Protein AF-A0A538U3N3-F1 (afdb_monomer)

Solvent-accessible surface area (backbone atoms only — not comparable to full-atom values): 13056 Å² total; per-residue (Å²): 139,85,83,84,82,81,87,80,83,80,86,77,68,94,87,69,91,66,86,78,74,80,86,79,84,87,70,88,83,63,54,73,68,54,49,47,52,46,44,73,75,70,46,58,68,71,59,54,71,69,48,88,58,65,90,72,67,84,73,83,78,84,78,87,49,57,59,74,42,70,32,9,39,39,31,40,30,43,65,60,43,62,35,86,56,62,54,98,94,40,54,53,62,39,80,41,47,42,51,58,55,50,43,68,72,66,35,90,90,50,91,73,63,55,69,56,47,52,52,52,53,48,44,75,69,46,52,38,47,95,71,30,8,20,43,68,75,45,78,45,79,71,42,84,48,76,42,80,42,78,48,68,51,90,67,99,78,62,49,74,44,82,41,79,42,55,40,32,32,35,36,28,28,34,32,29,63,31,33,66,40,32,52,55,37,57,76,70,37,49,88,48,62,52,93,77,71,21,10,54,67,45,80,45,64,56,84,63,77,82,88,125

Sequence (212 aa):
MISMTGTSATASCVNCGRNMRPLHLFSEEAGERGLVEHARAFGDPSLLAAITDLDSVASKGMPRFEAGRRLGFLLRACPVVRLAQATNGHVAGAEIDAFLARCFAVGKDVAVAREKVYRDWIAAKVNQPDATGVTLDRVRVAAILRERLVRRTQGRGRKASRLERPDVRFEGDLVVVDGERLHEWLAHGVGRHRAFGFGALILVPPGTTHAV

InterPro domains:
  IPR010179 CRISPR-associated protein Cse3 [PF08798] (57-205)
  IPR010179 CRISPR-associated protein Cse3 [SM01101] (4-205)

Foldseek 3Di:
DDDDDDDDDDDDPPPDPDPDDFDDDDDPDDDLVRVLVCCVVPNDPVVVVVPPCSSPPPDDDDDFDDFQDKWKKKFWAFQWDAACQDFPNRHHRDIDHQQVVVCRVVDDVDDDDSFVSVVVSVQVFQCDCVQQQKHFDDKGWQDKDKDWDWDWDDDPDTDTDTDITITIMMIGMMGGRDRVSNVVQQRVFTDDPVVVVGRHMDIDHHPDDDND

Secondary structure (DSSP, 8-state):
-------------TTT-------PPP-----HHHHHHHHHHHS-HHHHHH-S-GGG----PPPP--TT-EEEEEEEE--EEE-SS-BTTBPTT-EEEHHHHHHHHH-TTS---HHHHHHHHHHHHH--HHHHSEEEEEEEEEEEEEEEEEEEPSSSS-PEEEEEEEEEEEEEEEEES-HHHHHHHHHH-SSS-GGGT-SPEEEE-TT-----

pLDDT: mean 78.55, std 20.78, range [23.75, 97.12]

Organism: Eiseniibacteriota bacterium (NCBI:txid2212470)

Radius of gyration: 21.11 Å; Cα contacts (8 Å, |Δi|>4): 317; chains: 1; bounding box: 50×45×51 Å

Mean predicted aligned error: 12.01 Å

Structure (mmCIF, N/CA/C/O backbone):
data_AF-A0A538U3N3-F1
#
_entry.id   AF-A0A538U3N3-F1
#
loop_
_atom_site.group_PDB
_atom_site.id
_atom_site.type_symbol
_atom_site.label_atom_id
_atom_site.label_alt_id
_atom_site.label_comp_id
_atom_site.label_asym_id
_atom_site.label_entity_id
_atom_site.label_seq_id
_atom_site.pdbx_PDB_ins_code
_atom_site.Cartn_x
_atom_site.Cartn_y
_atom_site.Cartn_z
_atom_site.occupancy
_atom_site.B_iso_or_equiv
_atom_site.auth_seq_id
_atom_site.auth_comp_id
_atom_site.auth_asym_id
_atom_site.auth_atom_id
_atom_site.pdbx_PDB_model_num
ATOM 1 N N . MET A 1 1 ? 32.800 30.156 -5.050 1.00 31.02 1 MET A N 1
ATOM 2 C CA . MET A 1 1 ? 31.587 30.678 -5.714 1.00 31.02 1 MET A CA 1
ATOM 3 C C . MET A 1 1 ? 30.970 29.535 -6.499 1.00 31.02 1 MET A C 1
ATOM 5 O O . MET A 1 1 ? 31.462 29.222 -7.571 1.00 31.02 1 MET A O 1
ATOM 9 N N . ILE A 1 2 ? 29.992 28.838 -5.920 1.00 27.30 2 ILE A N 1
ATOM 10 C CA . ILE A 1 2 ? 29.295 27.731 -6.586 1.00 27.30 2 ILE A CA 1
ATOM 11 C C . ILE A 1 2 ? 27.980 28.309 -7.097 1.00 27.30 2 ILE A C 1
ATOM 13 O O . ILE A 1 2 ? 27.131 28.709 -6.303 1.00 27.30 2 ILE A O 1
ATOM 17 N N . SER A 1 3 ? 27.868 28.428 -8.418 1.00 23.75 3 SER A N 1
ATOM 18 C CA . SER A 1 3 ? 26.648 28.868 -9.084 1.00 23.75 3 SER A CA 1
ATOM 19 C C . SER A 1 3 ? 25.713 27.669 -9.219 1.00 23.75 3 SER A C 1
ATOM 21 O O . SER A 1 3 ? 26.046 26.688 -9.881 1.00 23.75 3 SER A O 1
ATOM 23 N N . MET A 1 4 ? 24.567 27.731 -8.543 1.00 35.22 4 MET A N 1
ATOM 24 C CA . MET A 1 4 ? 23.468 26.786 -8.710 1.00 35.22 4 MET A CA 1
ATOM 25 C C . MET A 1 4 ? 22.687 27.156 -9.971 1.00 35.22 4 MET A C 1
ATOM 27 O O . MET A 1 4 ? 22.157 28.260 -10.060 1.00 35.22 4 MET A O 1
ATOM 31 N N . THR A 1 5 ? 22.544 26.224 -10.909 1.00 27.95 5 THR A N 1
ATOM 32 C CA . THR A 1 5 ? 21.503 26.304 -11.944 1.00 27.95 5 THR A CA 1
ATOM 33 C C . THR A 1 5 ? 20.750 24.978 -11.979 1.00 27.95 5 THR A C 1
ATOM 35 O O . THR A 1 5 ? 21.079 24.052 -12.707 1.00 27.95 5 THR A O 1
ATOM 38 N N . GLY A 1 6 ? 19.755 24.864 -11.096 1.00 29.92 6 GLY A N 1
ATOM 39 C CA . GLY A 1 6 ? 18.758 23.801 -11.138 1.00 29.92 6 GLY A CA 1
ATOM 40 C C . GLY A 1 6 ? 17.576 24.263 -11.981 1.00 29.92 6 GLY A C 1
ATOM 41 O O . GLY A 1 6 ? 16.829 25.148 -11.562 1.00 29.92 6 GLY A O 1
ATOM 42 N N . THR A 1 7 ? 17.395 23.676 -13.160 1.00 28.39 7 THR A N 1
ATOM 43 C CA . THR A 1 7 ? 16.213 23.929 -13.989 1.00 28.39 7 THR A CA 1
ATOM 44 C C . THR A 1 7 ? 15.069 23.055 -13.481 1.00 28.39 7 THR A C 1
ATOM 46 O O . THR A 1 7 ? 14.954 21.878 -13.807 1.00 28.39 7 THR A O 1
ATOM 49 N N . SER A 1 8 ? 14.238 23.636 -12.615 1.00 30.08 8 SER A N 1
ATOM 50 C CA . SER A 1 8 ? 12.997 23.045 -12.109 1.00 30.08 8 SER A CA 1
ATOM 51 C C . SER A 1 8 ? 11.912 23.095 -13.189 1.00 30.08 8 SER A C 1
ATOM 53 O O . SER A 1 8 ? 11.337 24.155 -13.431 1.00 30.08 8 SER A O 1
ATOM 55 N N . ALA A 1 9 ? 11.574 21.956 -13.796 1.00 28.73 9 ALA A N 1
ATOM 56 C CA . ALA A 1 9 ? 10.355 21.829 -14.591 1.00 28.73 9 ALA A CA 1
ATOM 57 C C . ALA A 1 9 ? 9.162 21.548 -13.661 1.00 28.73 9 ALA A C 1
ATOM 59 O O . ALA A 1 9 ? 8.958 20.432 -13.185 1.00 28.73 9 ALA A O 1
ATOM 60 N N . THR A 1 10 ? 8.371 22.581 -13.371 1.00 29.88 10 THR A N 1
ATOM 61 C CA . THR A 1 10 ? 7.095 22.466 -12.655 1.00 29.88 10 THR A CA 1
ATOM 62 C C . THR A 1 10 ? 6.000 21.984 -13.602 1.00 29.88 10 THR A C 1
ATOM 64 O O . THR A 1 10 ? 5.503 22.759 -14.416 1.00 29.88 10 THR A O 1
ATOM 67 N N . ALA A 1 11 ? 5.576 20.727 -13.465 1.00 30.17 11 ALA A N 1
ATOM 68 C CA . ALA A 1 11 ? 4.317 20.260 -14.038 1.00 30.17 11 ALA A CA 1
ATOM 69 C C . ALA A 1 11 ? 3.151 20.713 -13.138 1.00 30.17 11 ALA A C 1
ATOM 71 O O . ALA A 1 11 ? 2.946 20.196 -12.039 1.00 30.17 11 ALA A O 1
ATOM 72 N N . SER A 1 12 ? 2.413 21.726 -13.595 1.00 30.38 12 SER A N 1
ATOM 73 C CA . SER A 1 12 ? 1.186 22.219 -12.963 1.00 30.38 12 SER A CA 1
ATOM 74 C C . SER A 1 12 ? -0.014 21.436 -13.499 1.00 30.38 12 SER A C 1
ATOM 76 O O . SER A 1 12 ? -0.347 21.539 -14.677 1.00 30.38 12 SER A O 1
ATOM 78 N N . CYS A 1 13 ? -0.681 20.653 -12.647 1.00 30.03 13 CYS A N 1
ATOM 79 C CA . CYS A 1 13 ? -2.008 20.127 -12.961 1.00 30.03 13 CYS A CA 1
ATOM 80 C C . CYS A 1 13 ? -3.034 21.249 -12.742 1.00 30.03 13 CYS A C 1
ATOM 82 O O . CYS A 1 13 ? -3.284 21.665 -11.607 1.00 30.03 13 CYS A O 1
ATOM 84 N N . VAL A 1 14 ? -3.613 21.733 -13.844 1.00 39.06 14 VAL A N 1
ATOM 85 C CA . VAL A 1 14 ? -4.463 22.936 -13.941 1.00 39.06 14 VAL A CA 1
ATOM 86 C C . VAL A 1 14 ? -5.738 22.867 -13.080 1.00 39.06 14 VAL A C 1
ATOM 88 O O . VAL A 1 14 ? -6.374 23.891 -12.861 1.00 39.06 14 VAL A O 1
ATOM 91 N N . ASN A 1 15 ? -6.093 21.709 -12.505 1.00 39.75 15 ASN A N 1
ATOM 92 C CA . ASN A 1 15 ? -7.413 21.514 -11.897 1.00 39.75 15 ASN A CA 1
ATOM 93 C C . ASN A 1 15 ? -7.464 21.319 -10.365 1.00 39.75 15 ASN A C 1
ATOM 95 O O . ASN A 1 15 ? -8.550 21.103 -9.834 1.00 39.75 15 ASN A O 1
ATOM 99 N N . CYS A 1 16 ? -6.347 21.358 -9.617 1.00 34.66 16 CYS A N 1
ATOM 100 C CA . CYS A 1 16 ? -6.398 21.004 -8.178 1.00 34.66 16 CYS A CA 1
ATOM 101 C C . CYS A 1 16 ? -5.679 21.945 -7.193 1.00 34.66 16 CYS A C 1
ATOM 103 O O . CYS A 1 16 ? -5.859 21.791 -5.985 1.00 34.66 16 CYS A O 1
ATOM 105 N N . GLY A 1 17 ? -4.878 22.921 -7.636 1.00 30.70 17 GLY A N 1
ATOM 106 C CA . GLY A 1 17 ? -4.266 23.919 -6.735 1.00 30.70 17 GLY A CA 1
ATOM 107 C C . GLY A 1 17 ? -3.413 23.355 -5.579 1.00 30.70 17 GLY A C 1
ATOM 108 O O . GLY A 1 17 ? -3.073 24.082 -4.646 1.00 30.70 17 GLY A O 1
ATOM 109 N N . ARG A 1 18 ? -3.062 22.062 -5.599 1.00 34.47 18 ARG A N 1
ATOM 110 C CA . ARG A 1 18 ? -2.185 21.419 -4.615 1.00 34.47 18 ARG A CA 1
ATOM 111 C C . ARG A 1 18 ? -0.827 21.179 -5.255 1.00 34.47 18 ARG A C 1
ATOM 113 O O . ARG A 1 18 ? -0.717 20.378 -6.175 1.00 34.47 18 ARG A O 1
ATOM 120 N N . ASN A 1 19 ? 0.204 21.825 -4.714 1.00 32.66 19 ASN A N 1
ATOM 121 C CA . ASN A 1 19 ? 1.596 21.510 -5.024 1.00 32.66 19 ASN A CA 1
ATOM 122 C C . ASN A 1 19 ? 1.883 20.049 -4.647 1.00 32.66 19 ASN A C 1
ATOM 124 O O . ASN A 1 19 ? 2.070 19.732 -3.468 1.00 32.66 19 ASN A O 1
ATOM 128 N N . MET A 1 20 ? 1.918 19.161 -5.641 1.00 33.91 20 MET A N 1
ATOM 129 C CA . MET A 1 20 ? 2.504 17.835 -5.486 1.00 33.91 20 MET A CA 1
ATOM 130 C C . MET A 1 20 ? 4.012 18.024 -5.363 1.00 33.91 20 MET A C 1
ATOM 132 O O . MET A 1 20 ? 4.678 18.412 -6.317 1.00 33.91 20 MET A O 1
ATOM 136 N N . ARG A 1 21 ? 4.553 17.815 -4.160 1.00 34.47 21 ARG A N 1
ATOM 137 C CA . ARG A 1 21 ? 6.003 17.709 -4.001 1.00 34.47 21 ARG A CA 1
ATOM 138 C C . ARG A 1 21 ? 6.424 16.368 -4.605 1.00 34.47 21 ARG A C 1
ATOM 140 O O . ARG A 1 21 ? 5.884 15.358 -4.146 1.00 34.47 21 ARG A O 1
ATOM 147 N N . PRO A 1 22 ? 7.326 16.341 -5.600 1.00 36.91 22 PRO A N 1
ATOM 148 C CA . PRO A 1 22 ? 7.851 15.089 -6.117 1.00 36.91 22 PRO A CA 1
ATOM 149 C C . PRO A 1 22 ? 8.476 14.282 -4.975 1.00 36.91 22 PRO A C 1
ATOM 151 O O . PRO A 1 22 ? 9.143 14.821 -4.088 1.00 36.91 22 PRO A O 1
ATOM 154 N N . LEU A 1 23 ? 8.179 12.986 -4.961 1.00 38.50 23 LEU A N 1
ATOM 155 C CA . LEU A 1 23 ? 8.766 12.040 -4.028 1.00 38.50 23 LEU A CA 1
ATOM 156 C C . LEU A 1 23 ? 10.190 11.742 -4.512 1.00 38.50 23 LEU A C 1
ATOM 158 O O . LEU A 1 23 ? 10.367 11.122 -5.555 1.00 38.50 23 LEU A O 1
ATOM 162 N N . HIS A 1 24 ? 11.197 12.199 -3.771 1.00 35.38 24 HIS A N 1
ATOM 163 C CA . HIS A 1 24 ? 12.597 11.905 -4.069 1.00 35.38 24 HIS A CA 1
ATOM 164 C C . HIS A 1 24 ? 13.041 10.678 -3.268 1.00 35.38 24 HIS A C 1
ATOM 166 O O . HIS A 1 24 ? 13.001 10.691 -2.037 1.00 35.38 24 HIS A O 1
ATOM 172 N N . LEU A 1 25 ? 13.450 9.619 -3.967 1.00 38.31 25 LEU A N 1
ATOM 173 C CA . LEU A 1 25 ? 14.212 8.519 -3.384 1.00 38.31 25 LEU A CA 1
ATOM 174 C C . LEU A 1 25 ? 15.695 8.883 -3.520 1.00 38.31 25 LEU A C 1
ATOM 176 O O . LEU A 1 25 ? 16.170 9.076 -4.636 1.00 38.31 25 LEU A O 1
ATOM 180 N N . PHE A 1 26 ? 16.408 9.016 -2.404 1.00 30.67 26 PHE A N 1
ATOM 181 C CA . PHE A 1 26 ? 17.851 9.253 -2.417 1.00 30.67 26 PHE A CA 1
ATOM 182 C C . PHE A 1 26 ? 18.578 7.903 -2.432 1.00 30.67 26 PHE A C 1
ATOM 184 O O . PHE A 1 26 ? 18.407 7.105 -1.512 1.00 30.67 26 PHE A O 1
ATOM 191 N N . SER A 1 27 ? 19.369 7.656 -3.475 1.00 38.78 27 SER A N 1
ATOM 192 C CA . SER A 1 27 ? 20.459 6.672 -3.483 1.00 38.78 27 SER A CA 1
ATOM 193 C C . SER A 1 27 ? 21.773 7.451 -3.414 1.00 38.78 27 SER A C 1
ATOM 195 O O . SER A 1 27 ? 21.821 8.568 -3.925 1.00 38.78 27 SER A O 1
ATOM 197 N N . GLU A 1 28 ? 22.819 6.900 -2.792 1.00 44.00 28 GLU A N 1
ATOM 198 C CA . GLU A 1 28 ? 24.160 7.501 -2.850 1.00 44.00 28 GLU A CA 1
ATOM 199 C C . GLU A 1 28 ? 24.572 7.698 -4.317 1.00 44.00 28 GLU A C 1
ATOM 201 O O . GLU A 1 28 ? 24.525 6.764 -5.121 1.00 44.00 28 GLU A O 1
ATOM 206 N N . GLU A 1 29 ? 24.906 8.940 -4.672 1.00 49.97 29 GLU A N 1
ATOM 207 C CA . GLU A 1 29 ? 25.241 9.345 -6.035 1.00 49.97 29 GLU A CA 1
ATOM 208 C C . GLU A 1 29 ? 26.676 8.914 -6.362 1.00 49.97 29 GLU A C 1
ATOM 210 O O . GLU A 1 29 ? 27.633 9.670 -6.195 1.00 49.97 29 GLU A O 1
ATOM 215 N N . ALA A 1 30 ? 26.847 7.687 -6.855 1.00 58.47 30 ALA A N 1
ATOM 216 C CA . ALA A 1 30 ? 27.983 7.413 -7.723 1.00 58.47 30 ALA A CA 1
ATOM 217 C C . ALA A 1 30 ? 27.770 8.211 -9.020 1.00 58.47 30 ALA A C 1
ATOM 219 O O . ALA A 1 30 ? 26.718 8.109 -9.652 1.00 58.47 30 ALA A O 1
ATOM 220 N N . GLY A 1 31 ? 28.746 9.040 -9.402 1.00 63.94 31 GLY A N 1
ATOM 221 C CA . GLY A 1 31 ? 28.6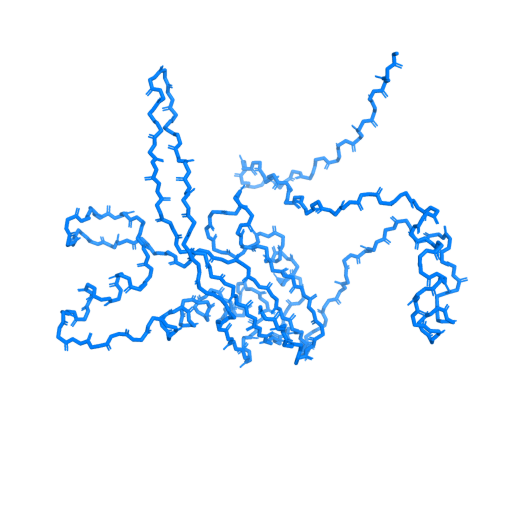98 9.746 -10.683 1.00 63.94 31 GLY A CA 1
ATOM 222 C C . GLY A 1 31 ? 28.609 8.761 -11.855 1.00 63.94 31 GLY A C 1
ATOM 223 O O . GLY A 1 31 ? 29.005 7.605 -11.723 1.00 63.94 31 GLY A O 1
ATOM 224 N N . GLU A 1 32 ? 28.133 9.227 -13.008 1.00 67.81 32 GLU A N 1
ATOM 225 C CA . GLU A 1 32 ? 27.901 8.429 -14.228 1.00 67.81 32 GLU A CA 1
ATOM 226 C C . GLU A 1 32 ? 29.030 7.428 -14.538 1.00 67.81 32 GLU A C 1
ATOM 228 O O . GLU A 1 32 ? 28.782 6.235 -14.694 1.00 67.81 32 GLU A O 1
ATOM 233 N N . ARG A 1 33 ? 30.292 7.879 -14.494 1.00 70.88 33 ARG A N 1
ATOM 234 C CA . ARG A 1 33 ? 31.470 7.015 -14.697 1.00 70.88 33 ARG A CA 1
ATOM 235 C C . ARG A 1 33 ? 31.577 5.874 -13.683 1.00 70.88 33 ARG A C 1
ATOM 237 O O . ARG A 1 33 ? 31.869 4.751 -14.071 1.00 70.88 33 ARG A O 1
ATOM 244 N N . GLY A 1 34 ? 31.314 6.146 -12.406 1.00 73.75 34 GLY A N 1
ATOM 245 C CA . GLY A 1 34 ? 31.371 5.132 -11.351 1.00 73.75 34 GLY A CA 1
ATOM 246 C C . GLY A 1 34 ? 30.261 4.087 -11.483 1.0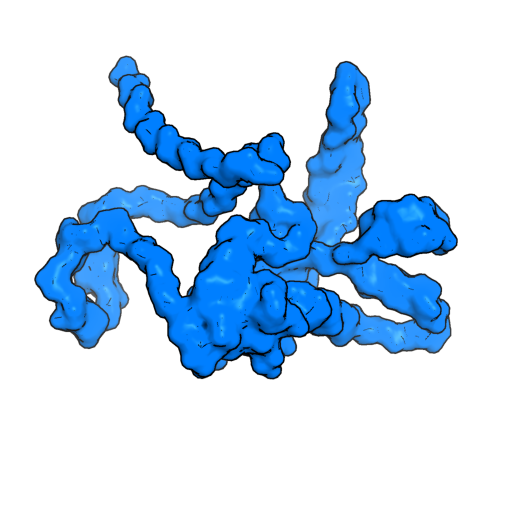0 73.75 34 GLY A C 1
ATOM 247 O O . GLY A 1 34 ? 30.489 2.912 -11.205 1.00 73.75 34 GLY A O 1
ATOM 248 N N . LEU A 1 35 ? 29.078 4.483 -11.962 1.00 72.75 35 LEU A N 1
ATOM 249 C CA . LEU A 1 35 ? 27.980 3.553 -12.246 1.00 72.75 35 LEU A CA 1
ATOM 250 C C . LEU A 1 35 ? 28.277 2.667 -13.462 1.00 72.75 35 LEU A C 1
ATOM 252 O O . LEU A 1 35 ? 28.014 1.467 -13.411 1.00 72.75 35 LEU A O 1
ATOM 256 N N . VAL A 1 36 ? 28.867 3.227 -14.523 1.00 77.56 36 VAL A N 1
ATOM 257 C CA . VAL A 1 36 ? 29.306 2.468 -15.706 1.00 77.56 36 VAL A CA 1
ATOM 258 C C . VAL A 1 36 ? 30.406 1.470 -15.342 1.00 77.56 36 VAL A C 1
ATOM 260 O O . VAL A 1 36 ? 30.323 0.302 -15.719 1.00 77.56 36 VAL A O 1
ATOM 263 N N . GLU A 1 37 ? 31.419 1.894 -14.582 1.00 81.06 37 GLU A N 1
ATOM 264 C CA . GLU A 1 37 ? 32.478 1.000 -14.099 1.00 81.06 37 GLU A CA 1
ATOM 265 C C . GLU A 1 37 ? 31.906 -0.131 -13.241 1.00 81.06 37 GLU A C 1
ATOM 267 O O . GLU A 1 37 ? 32.254 -1.294 -13.447 1.00 81.06 37 GLU A O 1
ATOM 272 N N . HIS A 1 38 ? 30.972 0.181 -12.337 1.00 79.19 38 HIS A N 1
ATOM 273 C CA . HIS A 1 38 ? 30.300 -0.824 -11.519 1.00 79.19 38 HIS A CA 1
ATOM 274 C C . HIS A 1 38 ? 29.484 -1.807 -12.370 1.00 79.19 38 HIS A C 1
ATOM 276 O O . HIS A 1 38 ? 29.570 -3.017 -12.167 1.00 79.19 38 HIS A O 1
ATOM 282 N N . ALA A 1 39 ? 28.731 -1.311 -13.355 1.00 81.38 39 ALA A N 1
ATOM 283 C CA . ALA A 1 39 ? 27.978 -2.154 -14.276 1.00 81.38 39 ALA A CA 1
ATOM 284 C C . ALA A 1 39 ? 28.903 -3.076 -15.082 1.00 81.38 39 ALA A C 1
ATOM 286 O O . ALA A 1 39 ? 28.597 -4.253 -15.213 1.00 81.38 39 ALA A O 1
ATOM 287 N N . ARG A 1 40 ? 30.060 -2.598 -15.557 1.00 82.38 40 ARG A N 1
ATOM 288 C CA . ARG A 1 40 ? 31.050 -3.440 -16.257 1.00 82.38 40 ARG A CA 1
ATOM 289 C C . ARG A 1 40 ? 31.719 -4.464 -15.336 1.00 82.38 40 ARG A C 1
ATOM 291 O O . ARG A 1 40 ? 32.026 -5.563 -15.784 1.00 82.38 40 ARG A O 1
ATOM 298 N N . ALA A 1 41 ? 31.957 -4.110 -14.074 1.00 84.12 41 ALA A N 1
ATOM 299 C CA . ALA A 1 41 ? 32.645 -4.969 -13.112 1.00 84.12 41 ALA A CA 1
ATOM 300 C C . ALA A 1 41 ? 31.745 -6.061 -12.506 1.00 84.12 41 ALA A C 1
ATOM 302 O O . ALA A 1 41 ? 32.231 -7.155 -12.222 1.00 84.12 41 ALA A O 1
ATOM 303 N N . PHE A 1 42 ? 30.455 -5.773 -12.299 1.00 82.19 42 PHE A N 1
ATOM 304 C CA . PHE A 1 42 ? 29.536 -6.639 -11.543 1.00 82.19 42 PHE A CA 1
ATOM 305 C C . PHE A 1 42 ? 28.215 -6.950 -12.261 1.00 82.19 42 PHE A C 1
ATOM 307 O O . PHE A 1 42 ? 27.406 -7.719 -11.740 1.00 82.19 42 PHE A O 1
ATOM 314 N N . GLY A 1 43 ? 27.954 -6.337 -13.417 1.00 80.12 43 GLY A N 1
ATOM 315 C CA . GLY A 1 43 ? 26.723 -6.540 -14.173 1.00 80.12 43 GLY A CA 1
ATOM 316 C C . GLY A 1 43 ? 26.624 -7.942 -14.766 1.00 80.12 43 GLY A C 1
ATOM 317 O O . GLY A 1 43 ? 27.627 -8.586 -15.071 1.00 80.12 43 GLY A O 1
ATOM 318 N N . ASP A 1 44 ? 25.390 -8.407 -14.953 1.00 84.12 44 ASP A N 1
ATOM 319 C CA . ASP A 1 44 ? 25.137 -9.668 -15.643 1.00 84.12 44 ASP A CA 1
ATOM 320 C C . ASP A 1 44 ? 25.693 -9.607 -17.084 1.00 84.12 44 ASP A C 1
ATOM 322 O O . ASP A 1 44 ? 25.331 -8.690 -17.831 1.00 84.12 44 ASP A O 1
ATOM 326 N N . PRO A 1 45 ? 26.549 -10.560 -17.507 1.00 83.50 45 PRO A N 1
ATOM 327 C CA . PRO A 1 45 ? 27.167 -10.521 -18.831 1.00 83.50 45 PRO A CA 1
ATOM 328 C C . PRO A 1 45 ? 26.163 -10.517 -19.990 1.00 83.50 45 PRO A C 1
ATOM 330 O O . PRO A 1 45 ? 26.413 -9.886 -21.016 1.00 83.50 45 PRO A O 1
ATOM 333 N N . SER A 1 46 ? 25.016 -11.186 -19.835 1.00 83.75 46 SER A N 1
ATOM 334 C CA . SER A 1 46 ? 23.984 -11.249 -20.878 1.00 83.75 46 SER A CA 1
ATOM 335 C C . SER A 1 46 ? 23.231 -9.924 -20.985 1.00 83.75 46 SER A C 1
ATOM 337 O O . SER A 1 46 ? 22.926 -9.467 -22.086 1.00 83.75 46 SER A O 1
ATOM 339 N N . LEU A 1 47 ? 22.969 -9.275 -19.847 1.00 79.94 47 LEU A N 1
ATOM 340 C CA . LEU A 1 47 ? 22.385 -7.937 -19.805 1.00 79.94 47 LEU A CA 1
ATOM 341 C C . LEU A 1 47 ? 23.327 -6.895 -20.418 1.00 79.94 47 LEU A C 1
ATOM 343 O O . LEU A 1 47 ? 22.881 -6.069 -21.210 1.00 79.94 47 LEU A O 1
ATOM 347 N N . LEU A 1 48 ? 24.622 -6.951 -20.094 1.00 82.88 48 LEU A N 1
ATOM 348 C CA . LEU A 1 48 ? 25.624 -6.049 -20.666 1.00 82.88 48 LEU A CA 1
ATOM 349 C C . LEU A 1 48 ? 25.765 -6.236 -22.180 1.00 82.88 48 LEU A C 1
ATOM 351 O O . LEU A 1 48 ? 25.856 -5.247 -22.897 1.00 82.88 48 LEU A O 1
ATOM 355 N N . ALA A 1 49 ? 25.716 -7.475 -22.677 1.00 82.31 49 ALA A N 1
ATOM 356 C CA . ALA A 1 49 ? 25.740 -7.749 -24.115 1.00 82.31 49 ALA A CA 1
ATOM 357 C C . ALA A 1 49 ? 24.507 -7.193 -24.855 1.00 82.31 49 ALA A C 1
ATOM 359 O O . ALA A 1 49 ? 24.595 -6.859 -26.035 1.00 82.31 49 ALA A O 1
ATOM 360 N N . ALA A 1 50 ? 23.361 -7.091 -24.174 1.00 82.25 50 ALA A N 1
ATOM 361 C CA . ALA A 1 50 ? 22.128 -6.542 -24.736 1.00 82.25 50 ALA A CA 1
ATOM 362 C C . ALA A 1 50 ? 22.068 -5.002 -24.701 1.00 82.25 50 ALA A C 1
ATOM 364 O O . ALA A 1 50 ? 21.295 -4.405 -25.452 1.00 82.25 50 ALA A O 1
ATOM 365 N N . ILE A 1 51 ? 22.857 -4.349 -23.842 1.00 79.69 51 ILE A N 1
ATOM 366 C CA . ILE A 1 51 ? 22.937 -2.886 -23.755 1.00 79.69 51 ILE A CA 1
ATOM 367 C C . ILE A 1 51 ? 24.028 -2.409 -24.716 1.00 79.69 51 ILE A C 1
ATOM 369 O O . ILE A 1 51 ? 25.216 -2.458 -24.415 1.00 79.69 51 ILE A O 1
ATOM 373 N N . THR A 1 52 ? 23.617 -1.929 -25.887 1.00 73.31 52 THR A N 1
ATOM 374 C CA . THR A 1 52 ? 24.535 -1.520 -26.964 1.00 73.31 52 THR A CA 1
ATOM 375 C C . THR A 1 52 ? 25.332 -0.252 -26.669 1.00 73.31 52 THR A C 1
ATOM 377 O O . THR A 1 52 ? 26.377 -0.046 -27.275 1.00 73.31 52 THR A O 1
ATOM 380 N N . ASP A 1 53 ? 24.847 0.599 -25.765 1.00 77.06 53 ASP A N 1
ATOM 381 C CA . ASP A 1 53 ? 25.503 1.851 -25.396 1.00 77.06 53 ASP A CA 1
ATOM 382 C C . ASP A 1 53 ? 25.292 2.135 -23.905 1.00 77.06 53 ASP A C 1
ATOM 384 O O . ASP A 1 53 ? 24.351 2.808 -23.491 1.00 77.06 53 ASP A O 1
ATOM 388 N N . LEU A 1 54 ? 26.143 1.523 -23.080 1.00 74.44 54 LEU A N 1
ATOM 389 C CA . LEU A 1 54 ? 26.101 1.673 -21.625 1.00 74.44 54 LEU A CA 1
ATOM 390 C C . LEU A 1 54 ? 26.506 3.088 -21.183 1.00 74.44 54 LEU A C 1
ATOM 392 O O . LEU A 1 54 ? 26.040 3.563 -20.149 1.00 74.44 54 LEU A O 1
ATOM 396 N N . ASP A 1 55 ? 27.342 3.753 -21.982 1.00 70.06 55 ASP A N 1
ATOM 397 C CA . ASP A 1 55 ? 27.925 5.057 -21.673 1.00 70.06 55 ASP A CA 1
ATOM 398 C C . ASP A 1 55 ? 26.923 6.206 -21.906 1.00 70.06 55 ASP A C 1
ATOM 400 O O . ASP A 1 55 ? 27.155 7.310 -21.426 1.00 70.06 55 ASP A O 1
ATOM 404 N N . SER A 1 56 ? 25.791 5.958 -22.583 1.00 67.19 56 SER A N 1
ATOM 405 C CA . SER A 1 56 ? 24.701 6.935 -22.762 1.00 67.19 56 SER A CA 1
ATOM 406 C C . SER A 1 56 ? 23.504 6.745 -21.827 1.00 67.19 56 SER A C 1
ATOM 408 O O . SER A 1 56 ? 22.515 7.485 -21.920 1.00 67.19 56 SER A O 1
ATOM 410 N N . VAL A 1 57 ? 23.565 5.787 -20.893 1.00 67.81 57 VAL A N 1
ATOM 411 C CA . VAL A 1 57 ? 22.488 5.536 -19.922 1.00 67.81 57 VAL A CA 1
ATOM 412 C C . VAL A 1 57 ? 22.500 6.608 -18.824 1.00 67.81 57 VAL A C 1
ATOM 414 O O . VAL A 1 57 ? 22.876 6.369 -17.681 1.00 67.81 57 VAL A O 1
ATOM 417 N N . ALA A 1 58 ? 22.034 7.810 -19.166 1.00 66.38 58 ALA A N 1
ATOM 418 C CA . ALA A 1 58 ? 21.899 8.926 -18.228 1.00 66.38 58 ALA A CA 1
ATOM 419 C C . ALA A 1 58 ? 20.605 8.851 -17.396 1.00 66.38 58 ALA A C 1
ATOM 421 O O . ALA A 1 58 ? 20.514 9.411 -16.303 1.00 66.38 58 ALA A O 1
ATOM 422 N N . SER A 1 59 ? 19.564 8.183 -17.910 1.00 68.06 59 SER A N 1
ATOM 423 C CA . SER A 1 59 ? 18.286 8.032 -17.209 1.00 68.06 59 SER A CA 1
ATOM 424 C C . SER A 1 59 ? 17.517 6.793 -17.659 1.00 68.06 59 SER A C 1
ATOM 426 O O . SER A 1 59 ? 17.645 6.328 -18.790 1.00 68.06 59 SER A O 1
ATOM 428 N N . LYS A 1 60 ? 16.670 6.275 -16.765 1.00 73.00 60 LYS A N 1
ATOM 429 C CA . LYS A 1 60 ? 15.708 5.216 -17.071 1.00 73.00 60 LYS A CA 1
ATOM 430 C C . LYS A 1 60 ? 14.315 5.825 -17.171 1.00 73.00 60 LYS A C 1
ATOM 432 O O . LYS A 1 60 ? 13.745 6.233 -16.160 1.00 73.00 60 LYS A O 1
ATOM 437 N N . GLY A 1 61 ? 13.760 5.858 -18.381 1.00 73.56 61 GLY A N 1
ATOM 438 C CA . GLY A 1 61 ? 12.359 6.223 -18.581 1.00 73.56 61 GLY A CA 1
ATOM 439 C C . GLY A 1 61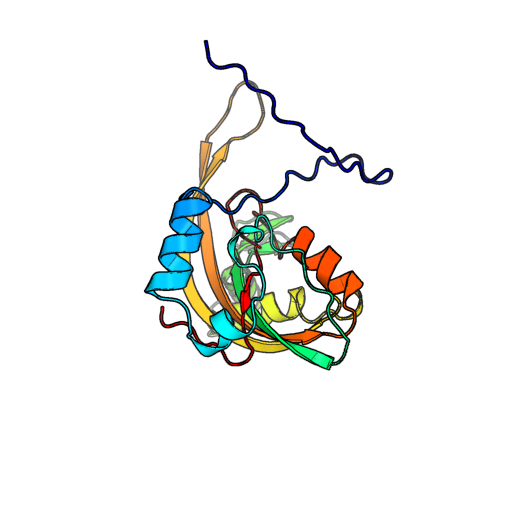 ? 11.426 5.273 -17.824 1.00 73.56 61 GLY A C 1
ATOM 440 O O . GLY A 1 61 ? 11.711 4.079 -17.687 1.00 73.56 61 GLY A O 1
ATOM 441 N N . MET A 1 62 ? 10.301 5.794 -17.330 1.00 81.81 62 MET A N 1
ATOM 442 C CA . MET A 1 62 ? 9.260 4.941 -16.758 1.00 81.81 62 MET A CA 1
ATOM 443 C C . MET A 1 62 ? 8.692 4.044 -17.873 1.00 81.81 62 MET A C 1
ATOM 445 O O . MET A 1 62 ? 8.283 4.573 -18.910 1.00 81.81 62 MET A O 1
ATOM 449 N N . PRO A 1 63 ? 8.679 2.708 -17.714 1.00 84.88 63 PRO A N 1
ATOM 450 C CA . PRO A 1 63 ? 8.161 1.818 -18.744 1.00 84.88 63 PRO A CA 1
ATOM 451 C C . PRO A 1 63 ? 6.648 1.981 -18.916 1.00 84.88 63 PRO A C 1
ATOM 453 O O . PRO A 1 63 ? 5.934 2.333 -17.976 1.00 84.88 63 PRO A O 1
ATOM 456 N N . ARG A 1 64 ? 6.154 1.652 -20.113 1.00 88.75 64 ARG A N 1
ATOM 457 C CA . ARG A 1 64 ? 4.724 1.409 -20.336 1.00 88.75 64 ARG A CA 1
ATOM 458 C C . ARG A 1 64 ? 4.335 0.043 -19.767 1.00 88.75 64 ARG A C 1
ATOM 460 O O . ARG A 1 64 ? 5.126 -0.909 -19.794 1.00 88.75 64 ARG A O 1
ATOM 467 N N . PHE A 1 65 ? 3.122 -0.041 -19.234 1.00 91.88 65 PHE A N 1
ATOM 468 C CA . PHE A 1 65 ? 2.587 -1.255 -18.630 1.00 91.88 65 PHE A CA 1
ATOM 469 C C . PHE A 1 65 ? 1.391 -1.755 -19.432 1.00 91.88 65 PHE A C 1
ATOM 471 O O . PHE A 1 65 ? 0.336 -1.136 -19.431 1.00 91.88 65 PHE A O 1
ATOM 478 N N . GLU A 1 66 ? 1.559 -2.895 -20.092 1.00 93.94 66 GLU A N 1
ATOM 479 C CA . GLU A 1 66 ? 0.472 -3.537 -20.828 1.00 93.94 66 GLU A CA 1
ATOM 480 C C . GLU A 1 66 ? -0.470 -4.285 -19.880 1.00 93.94 66 GLU A C 1
ATOM 482 O O . GLU A 1 66 ? -0.032 -4.868 -18.879 1.00 93.94 66 GLU A O 1
ATOM 487 N N . ALA A 1 67 ? -1.759 -4.306 -20.217 1.00 96.06 67 ALA A N 1
ATOM 488 C CA . ALA A 1 67 ? -2.749 -5.101 -19.501 1.00 96.06 67 ALA A CA 1
ATOM 489 C C . ALA A 1 67 ? -2.369 -6.596 -19.507 1.00 96.06 67 ALA A C 1
ATOM 491 O O . ALA A 1 67 ? -1.796 -7.117 -20.462 1.00 96.06 67 ALA A O 1
ATOM 492 N N . GLY A 1 68 ? -2.662 -7.293 -18.411 1.00 95.38 68 GLY A N 1
ATOM 493 C CA . GLY A 1 68 ? -2.279 -8.687 -18.177 1.00 95.38 68 GLY A CA 1
ATOM 494 C C . GLY A 1 68 ? -0.844 -8.879 -17.676 1.00 95.38 68 GLY A C 1
ATOM 495 O O . GLY A 1 68 ? -0.497 -9.977 -17.234 1.00 95.38 68 GLY A O 1
ATOM 496 N N . ARG A 1 69 ? 0.003 -7.839 -17.679 1.00 94.50 69 ARG A N 1
ATOM 497 C CA . ARG A 1 69 ? 1.370 -7.945 -17.154 1.00 94.50 69 ARG A CA 1
ATOM 498 C C . ARG A 1 69 ? 1.356 -8.216 -15.649 1.00 94.50 69 ARG A C 1
ATOM 500 O O . ARG A 1 69 ? 0.695 -7.513 -14.890 1.00 94.50 69 ARG A O 1
ATOM 507 N N . ARG A 1 70 ? 2.144 -9.200 -15.209 1.00 95.62 70 ARG A N 1
ATOM 508 C CA . ARG A 1 70 ? 2.382 -9.481 -13.784 1.00 95.62 70 ARG A CA 1
ATOM 509 C C . ARG A 1 70 ? 3.601 -8.715 -13.288 1.00 95.62 70 ARG A C 1
ATOM 511 O O . ARG A 1 70 ? 4.641 -8.716 -13.949 1.00 95.62 70 ARG A O 1
ATOM 518 N N . LEU A 1 71 ? 3.474 -8.080 -12.130 1.00 94.31 71 LEU A N 1
ATOM 519 C CA . LEU A 1 71 ? 4.542 -7.326 -11.477 1.00 94.31 71 LEU A CA 1
ATOM 520 C C . LEU A 1 71 ? 4.562 -7.667 -9.990 1.00 94.31 71 LEU A C 1
ATOM 522 O O . LEU A 1 71 ? 3.509 -7.766 -9.365 1.00 94.31 71 LEU A O 1
ATOM 526 N N . GLY A 1 72 ? 5.756 -7.800 -9.425 1.00 94.88 72 GLY A N 1
ATOM 527 C CA . GLY A 1 72 ? 5.928 -7.804 -7.982 1.00 94.88 72 GLY A CA 1
ATOM 528 C C . GLY A 1 72 ? 5.937 -6.371 -7.450 1.00 94.88 72 GLY A C 1
ATOM 529 O O . GLY A 1 72 ? 6.274 -5.427 -8.173 1.00 94.88 72 GLY A O 1
ATOM 530 N N . PHE A 1 73 ? 5.595 -6.189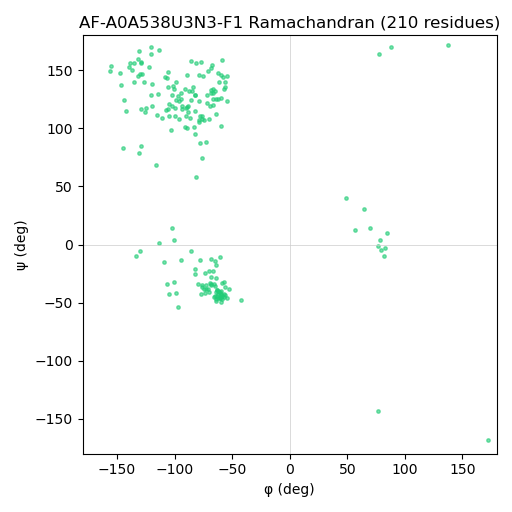 -6.179 1.00 94.12 73 PHE A N 1
ATOM 531 C CA . PHE A 1 73 ? 5.692 -4.897 -5.513 1.00 94.12 73 PHE A CA 1
ATOM 532 C C . PHE A 1 73 ? 6.269 -5.003 -4.107 1.00 94.12 73 PHE A C 1
ATOM 534 O O . PHE A 1 73 ? 6.043 -5.982 -3.397 1.00 94.12 73 PHE A O 1
ATOM 541 N N . LEU A 1 74 ? 6.941 -3.933 -3.687 1.00 94.62 74 LEU A N 1
ATOM 542 C CA . LEU A 1 74 ? 7.309 -3.653 -2.304 1.00 94.62 74 LEU A CA 1
ATOM 543 C C . LEU A 1 74 ? 6.670 -2.335 -1.891 1.00 94.62 74 LEU A C 1
ATOM 545 O O . LEU A 1 74 ? 6.678 -1.363 -2.648 1.00 94.62 74 LEU A O 1
ATOM 549 N N . LEU A 1 75 ? 6.133 -2.282 -0.681 1.00 94.00 75 LEU A N 1
ATOM 550 C CA . LEU A 1 75 ? 5.470 -1.094 -0.169 1.00 94.00 75 LEU A CA 1
ATOM 551 C C . LEU A 1 75 ? 5.739 -0.929 1.320 1.00 94.00 75 LEU A C 1
ATOM 553 O O . LEU A 1 75 ? 5.377 -1.779 2.127 1.00 94.00 75 LEU A O 1
ATOM 557 N N . ARG A 1 76 ? 6.273 0.228 1.703 1.00 93.94 76 ARG A N 1
ATOM 558 C CA . ARG A 1 76 ? 6.279 0.682 3.096 1.00 93.94 76 ARG A CA 1
ATOM 559 C C . ARG A 1 76 ? 5.063 1.571 3.326 1.00 93.94 76 ARG A C 1
ATOM 561 O O . ARG A 1 76 ? 4.955 2.631 2.712 1.00 93.94 76 ARG A O 1
ATOM 568 N N . ALA A 1 77 ? 4.136 1.177 4.192 1.00 93.81 77 ALA A N 1
ATOM 569 C CA . ALA A 1 77 ? 2.917 1.938 4.447 1.00 93.81 77 ALA A CA 1
ATOM 570 C C . ALA A 1 77 ? 2.539 1.981 5.930 1.00 93.81 77 ALA A C 1
ATOM 572 O O . ALA A 1 77 ? 2.881 1.108 6.721 1.00 93.81 77 ALA A O 1
ATOM 573 N N . CYS A 1 78 ? 1.782 3.018 6.283 1.00 93.38 78 CYS A N 1
ATOM 574 C CA . CYS A 1 78 ? 1.226 3.205 7.615 1.00 93.38 78 CYS A CA 1
ATOM 575 C C . CYS A 1 78 ? -0.273 2.844 7.600 1.00 93.38 78 CYS A C 1
ATOM 577 O O . CYS A 1 78 ? -1.084 3.685 7.184 1.00 93.38 78 CYS A O 1
ATOM 579 N N . PRO A 1 79 ? -0.673 1.628 8.026 1.00 94.62 79 PRO A N 1
ATOM 580 C CA . PRO A 1 79 ? -2.064 1.182 7.988 1.00 94.62 79 PRO A CA 1
ATOM 581 C C . PRO A 1 79 ? -2.909 1.879 9.057 1.00 94.62 79 PRO A C 1
ATOM 583 O O . PRO A 1 79 ? -3.076 1.412 10.181 1.00 94.62 79 PRO A O 1
ATOM 586 N N . VAL A 1 80 ? -3.460 3.033 8.692 1.00 94.00 80 VAL A N 1
ATOM 587 C CA . VAL A 1 80 ? -4.347 3.828 9.548 1.00 94.00 80 VAL A CA 1
ATOM 588 C C . VAL A 1 80 ? -5.700 4.057 8.890 1.00 94.00 80 VAL A C 1
ATOM 590 O O . VAL A 1 80 ? -5.824 4.107 7.660 1.00 94.00 80 VAL A O 1
ATOM 593 N N . VAL A 1 81 ? -6.716 4.240 9.726 1.00 93.75 81 VAL A N 1
ATOM 594 C CA . VAL A 1 81 ? -8.089 4.563 9.333 1.00 93.75 81 VAL A CA 1
ATOM 595 C C . VAL A 1 81 ? -8.591 5.766 10.122 1.00 93.75 81 VAL A C 1
ATOM 597 O O . VAL A 1 81 ? -8.083 6.079 11.198 1.00 93.75 81 VAL A O 1
ATOM 600 N N . ARG A 1 82 ? -9.588 6.466 9.574 1.00 93.38 82 ARG A N 1
ATOM 601 C CA . ARG A 1 82 ? -10.320 7.493 10.318 1.00 93.38 82 ARG A CA 1
ATOM 602 C C . ARG A 1 82 ? -11.563 6.879 10.929 1.00 93.38 82 ARG A C 1
ATOM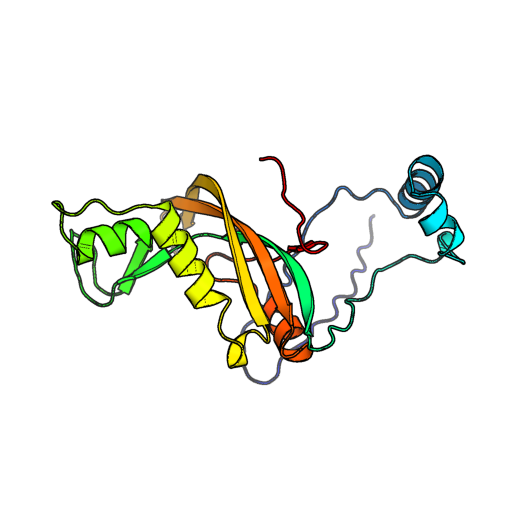 604 O O . ARG A 1 82 ? -12.328 6.231 10.221 1.00 93.38 82 ARG A O 1
ATOM 611 N N . LEU A 1 83 ? -11.762 7.117 12.217 1.00 91.81 83 LEU A N 1
ATOM 612 C CA . LEU A 1 83 ? -12.981 6.720 12.903 1.00 91.81 83 LEU A CA 1
ATOM 613 C C . LEU A 1 83 ? -14.179 7.508 12.369 1.00 91.81 83 LEU A C 1
ATOM 615 O O . LEU A 1 83 ? -14.106 8.729 12.240 1.00 91.81 83 LEU A O 1
ATOM 619 N N . ALA A 1 84 ? -15.283 6.818 12.090 1.00 89.75 84 ALA A N 1
ATOM 620 C CA . ALA A 1 84 ? -16.544 7.463 11.724 1.00 89.75 84 ALA A CA 1
ATOM 621 C C . ALA A 1 84 ? -17.251 8.066 12.949 1.00 89.75 84 ALA A C 1
ATOM 623 O O . ALA A 1 84 ? -17.853 9.131 12.858 1.00 89.75 84 ALA A O 1
ATOM 624 N N . GLN A 1 85 ? -17.135 7.407 14.104 1.00 89.69 85 GLN A N 1
ATOM 625 C CA . GLN A 1 85 ? -17.757 7.808 15.364 1.00 89.69 85 GLN A CA 1
ATOM 626 C C . GLN A 1 85 ? -16.739 7.778 16.505 1.00 89.69 85 GLN A C 1
ATOM 628 O O . GLN A 1 85 ? -15.691 7.138 16.399 1.00 89.69 85 GLN A O 1
ATOM 633 N N . ALA A 1 86 ? -17.033 8.499 17.586 1.00 90.88 86 ALA A N 1
ATOM 634 C CA . ALA A 1 86 ? -16.191 8.484 18.773 1.00 90.88 86 ALA A CA 1
ATOM 635 C C . ALA A 1 86 ? -16.262 7.110 19.459 1.00 90.88 86 ALA A C 1
ATOM 637 O O . ALA A 1 86 ? -17.347 6.572 19.653 1.00 90.88 86 ALA A O 1
ATOM 638 N N . THR A 1 87 ? -15.112 6.545 19.824 1.00 90.69 87 THR A N 1
ATOM 639 C CA . THR A 1 87 ? -15.029 5.256 20.527 1.00 90.69 87 THR A CA 1
ATOM 640 C C . THR A 1 87 ? -13.729 5.153 21.313 1.00 90.69 87 THR A C 1
ATOM 642 O O . THR A 1 87 ? -12.717 5.721 20.906 1.00 90.69 87 THR A O 1
ATOM 645 N N . ASN A 1 88 ? -13.735 4.423 22.433 1.00 86.12 88 ASN A N 1
ATOM 646 C CA . ASN A 1 88 ? -12.539 4.107 23.232 1.00 86.12 88 ASN A CA 1
ATOM 647 C C . ASN A 1 88 ? -11.646 5.329 23.549 1.00 86.12 88 ASN A C 1
ATOM 649 O O . ASN A 1 88 ? -10.423 5.243 23.488 1.00 86.12 88 ASN A O 1
ATOM 653 N N . GLY A 1 89 ? -12.253 6.481 23.859 1.00 86.56 89 GLY A N 1
ATOM 654 C CA . GLY A 1 89 ? -11.527 7.722 24.166 1.00 86.56 89 GLY A CA 1
ATOM 655 C C . GLY A 1 89 ? -10.992 8.483 22.945 1.00 86.56 89 GLY A C 1
ATOM 656 O O . GLY A 1 89 ? -10.344 9.517 23.100 1.00 86.56 89 GLY A O 1
ATOM 657 N N . HIS A 1 90 ? -11.277 8.019 21.727 1.00 88.75 90 HIS A N 1
ATOM 658 C CA . HIS A 1 90 ? -10.982 8.726 20.486 1.00 88.75 90 HIS A CA 1
ATOM 659 C C . HIS A 1 90 ? -12.218 9.456 19.959 1.00 88.75 90 HIS A C 1
ATOM 661 O O . HIS A 1 90 ? -13.326 8.926 19.975 1.00 88.75 90 HIS A O 1
ATOM 667 N N . VAL A 1 91 ? -12.013 10.668 19.445 1.00 90.56 91 VAL A N 1
ATOM 668 C CA . VAL A 1 91 ? -13.068 11.471 18.811 1.00 90.56 91 VAL A CA 1
ATOM 669 C C . VAL A 1 91 ? -13.388 10.975 17.397 1.00 90.56 91 VAL A C 1
ATOM 671 O O . VAL A 1 91 ? -12.545 10.367 16.732 1.00 90.56 91 VAL A O 1
ATOM 674 N N . ALA A 1 92 ? -14.588 11.286 16.901 1.00 91.88 92 ALA A N 1
ATOM 675 C CA . ALA A 1 92 ? -14.928 11.072 15.496 1.00 91.88 92 ALA A CA 1
ATOM 676 C C . ALA A 1 92 ? -13.925 11.798 14.577 1.00 91.88 92 ALA A C 1
ATOM 678 O O . ALA A 1 92 ? -13.465 12.904 14.868 1.00 91.88 92 ALA A O 1
ATOM 679 N N . GLY A 1 93 ? -13.538 11.154 13.479 1.00 90.12 93 GLY A N 1
ATOM 680 C CA . GLY A 1 93 ? -12.514 11.639 12.553 1.00 90.12 93 GLY A CA 1
ATOM 681 C C . GLY A 1 93 ? -11.066 11.417 13.006 1.00 90.12 93 GLY A C 1
ATOM 682 O O . GLY A 1 93 ? -10.149 11.683 12.218 1.00 90.12 93 GLY A O 1
ATOM 683 N N . ALA A 1 94 ? -10.828 10.909 14.224 1.00 90.25 94 ALA A N 1
ATOM 684 C CA . ALA A 1 94 ? -9.485 10.581 14.692 1.00 90.25 94 ALA A CA 1
ATOM 685 C C . ALA A 1 94 ? -8.836 9.501 13.816 1.00 90.25 94 ALA A C 1
ATOM 687 O O . ALA A 1 94 ? -9.482 8.547 13.385 1.00 90.25 94 ALA A O 1
ATOM 688 N N . GLU A 1 95 ? -7.539 9.665 13.550 1.00 91.56 95 GLU A N 1
ATOM 689 C CA . GLU A 1 95 ? -6.759 8.730 12.744 1.00 91.56 95 GLU A CA 1
ATOM 690 C C . GLU A 1 95 ? -6.006 7.747 13.639 1.00 91.56 95 GLU A C 1
ATOM 692 O O . GLU A 1 95 ? -5.010 8.116 14.278 1.00 91.56 95 GLU A O 1
ATOM 697 N N . ILE A 1 96 ? -6.467 6.501 13.638 1.00 91.69 96 ILE A N 1
ATOM 698 C CA . ILE A 1 96 ? -5.958 5.415 14.476 1.00 91.69 96 ILE A CA 1
ATOM 699 C C . ILE A 1 96 ? -5.438 4.260 13.617 1.00 91.69 96 ILE A C 1
ATOM 701 O O . ILE A 1 96 ? -5.729 4.175 12.424 1.00 91.69 96 ILE A O 1
ATOM 705 N N . ASP A 1 97 ? -4.659 3.378 14.232 1.00 93.19 97 ASP A N 1
ATOM 706 C CA . ASP A 1 97 ? -4.220 2.120 13.627 1.00 93.19 97 ASP A CA 1
ATOM 707 C C . ASP A 1 97 ? -5.434 1.272 13.193 1.00 93.19 97 ASP A C 1
ATOM 709 O O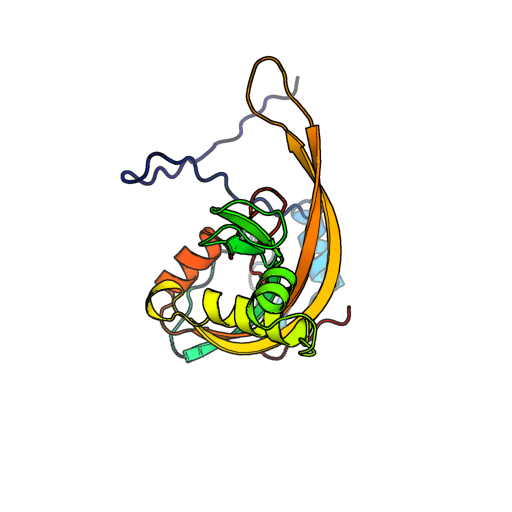 . ASP A 1 97 ? -6.392 1.111 13.955 1.00 93.19 97 ASP A O 1
ATOM 713 N N . ALA A 1 98 ? -5.390 0.733 11.971 1.00 95.12 98 ALA A N 1
ATOM 714 C CA . ALA A 1 98 ? -6.412 -0.161 11.433 1.00 95.12 98 ALA A CA 1
ATOM 715 C C . ALA A 1 98 ? -6.652 -1.392 12.326 1.00 95.12 98 ALA A C 1
ATOM 717 O O . ALA A 1 98 ? -7.797 -1.818 12.486 1.00 95.12 98 ALA A O 1
ATOM 718 N N . PHE A 1 99 ? -5.602 -1.933 12.954 1.00 94.81 99 PHE A N 1
ATOM 719 C CA . PHE A 1 99 ? -5.718 -3.043 13.900 1.00 94.81 99 PHE A CA 1
ATOM 720 C C . PHE A 1 99 ? -6.530 -2.648 15.137 1.00 94.81 99 PHE A C 1
ATOM 722 O O . PHE A 1 99 ? -7.483 -3.342 15.491 1.00 94.81 99 PHE A O 1
ATOM 729 N N . LEU A 1 100 ? -6.209 -1.503 15.749 1.00 92.62 100 LEU A N 1
ATOM 730 C CA . LEU A 1 100 ? -6.945 -0.993 16.910 1.00 92.62 100 LEU A CA 1
ATOM 731 C C . LEU A 1 100 ? -8.402 -0.690 16.558 1.00 92.62 100 LEU A C 1
ATOM 733 O O . LEU A 1 100 ? -9.300 -1.067 17.305 1.00 92.62 100 LEU A O 1
ATOM 737 N N . ALA A 1 101 ? -8.643 -0.081 15.394 1.00 93.81 101 ALA A N 1
ATOM 738 C CA . ALA A 1 101 ? -9.993 0.165 14.902 1.00 93.81 101 ALA A CA 1
ATOM 739 C C . ALA A 1 101 ? -10.802 -1.133 14.793 1.00 93.81 101 ALA A C 1
ATOM 741 O O . ALA A 1 101 ? -11.962 -1.175 15.205 1.00 93.81 101 ALA A O 1
ATOM 742 N N . ARG A 1 102 ? -10.185 -2.209 14.282 1.00 94.75 102 ARG A N 1
ATOM 743 C CA . ARG A 1 102 ? -10.842 -3.513 14.195 1.00 94.75 102 ARG A CA 1
ATOM 744 C C . ARG A 1 102 ? -11.126 -4.094 15.577 1.00 94.75 102 ARG A C 1
ATOM 746 O O . ARG A 1 102 ? -12.245 -4.548 15.782 1.00 94.75 102 ARG A O 1
ATOM 753 N N . CYS A 1 103 ? -10.172 -4.045 16.508 1.00 93.38 103 CYS A N 1
ATOM 754 C CA . CYS A 1 103 ? -10.376 -4.479 17.895 1.00 93.38 103 CYS A CA 1
ATOM 755 C C . CYS A 1 103 ? -11.540 -3.738 18.567 1.00 93.38 103 CYS A C 1
ATOM 757 O O . CYS A 1 103 ? -12.367 -4.363 19.222 1.00 93.38 103 CYS A O 1
ATOM 759 N N . PHE A 1 104 ? -11.643 -2.421 18.379 1.00 92.62 104 PHE A N 1
ATOM 760 C CA . PHE A 1 104 ? -12.749 -1.640 18.937 1.00 92.62 104 PHE A CA 1
ATOM 761 C C . PHE A 1 104 ? -14.099 -2.034 18.336 1.00 92.62 104 PHE A C 1
ATOM 763 O O . PHE A 1 104 ? -15.090 -2.066 19.055 1.00 92.62 104 PHE A O 1
ATOM 770 N N . ALA A 1 105 ? -14.135 -2.380 17.047 1.00 91.19 105 ALA A N 1
ATOM 771 C CA . ALA A 1 105 ? -15.366 -2.767 16.369 1.00 91.19 105 ALA A CA 1
ATOM 772 C C . ALA A 1 105 ? -15.892 -4.156 16.775 1.00 91.19 105 ALA A C 1
ATOM 774 O O . ALA A 1 105 ? -17.101 -4.354 16.790 1.00 91.19 105 ALA A O 1
ATOM 775 N N . VAL A 1 106 ? -15.012 -5.125 17.062 1.00 92.31 106 VAL A N 1
ATOM 776 C CA . VAL A 1 106 ? -15.425 -6.505 17.406 1.00 92.31 106 VAL A CA 1
ATOM 777 C C . VAL A 1 106 ? -15.541 -6.765 18.908 1.00 92.31 106 VAL A C 1
ATOM 779 O O . VAL A 1 106 ? -16.113 -7.776 19.299 1.00 92.31 106 VAL A O 1
ATOM 782 N N . GLY A 1 107 ? -15.015 -5.869 19.746 1.00 88.12 107 GLY A N 1
ATOM 783 C CA . GLY A 1 107 ? -14.983 -6.044 21.197 1.00 88.12 107 GLY A CA 1
ATOM 784 C C . GLY A 1 107 ? -13.743 -6.795 21.697 1.00 88.12 107 GLY A C 1
ATOM 785 O O . GLY A 1 107 ? -12.940 -7.315 20.924 1.00 88.12 107 GLY A O 1
ATOM 786 N N . LYS A 1 108 ? -13.555 -6.806 23.023 1.00 84.69 108 LYS A N 1
ATOM 787 C CA . LYS A 1 108 ? -12.334 -7.318 23.679 1.00 84.69 108 LYS A CA 1
ATOM 788 C C . LYS A 1 108 ? -12.218 -8.843 23.663 1.00 84.69 108 LYS A C 1
ATOM 790 O O . LYS A 1 108 ? -11.105 -9.353 23.734 1.00 84.69 108 LYS A O 1
ATOM 795 N N . ASP A 1 109 ? -13.344 -9.538 23.549 1.00 89.75 109 ASP A N 1
ATOM 796 C CA . ASP A 1 109 ? -13.413 -10.997 23.680 1.00 89.75 109 ASP A CA 1
ATOM 797 C C . ASP A 1 109 ? -13.123 -11.728 22.361 1.00 89.75 109 ASP A C 1
ATOM 799 O O . ASP A 1 109 ? -13.014 -12.952 22.323 1.00 89.75 109 ASP A O 1
ATOM 803 N N . VAL A 1 110 ? -12.963 -10.982 21.263 1.00 93.12 110 VAL A N 1
ATOM 804 C CA . VAL A 1 110 ? -12.676 -11.535 19.939 1.00 93.12 110 VAL A CA 1
ATOM 805 C C . VAL A 1 110 ? -11.198 -11.352 19.611 1.00 93.12 110 VAL A C 1
ATOM 807 O O . VAL A 1 110 ? -10.696 -10.233 19.481 1.00 93.12 110 VAL A O 1
ATOM 810 N N . ALA A 1 111 ? -10.495 -12.466 19.406 1.00 92.38 111 ALA A N 1
ATOM 811 C CA . ALA A 1 111 ? -9.112 -12.445 18.952 1.00 92.38 111 ALA A CA 1
ATOM 812 C C . ALA A 1 111 ? -9.020 -11.893 17.517 1.00 92.38 111 ALA A C 1
ATOM 814 O O . ALA A 1 111 ? -9.574 -12.455 16.572 1.00 92.38 111 ALA A O 1
ATOM 815 N N . VAL A 1 112 ? -8.286 -10.792 17.341 1.00 94.88 112 VAL A N 1
ATOM 816 C CA . VAL A 1 112 ? -8.045 -10.177 16.028 1.00 94.88 112 VAL A CA 1
ATOM 817 C C . VAL A 1 112 ? -6.619 -10.477 15.578 1.00 94.88 112 VAL A C 1
ATOM 819 O O . VAL A 1 112 ? -5.650 -10.075 16.221 1.00 94.88 112 VAL A O 1
ATOM 822 N N . ALA A 1 113 ? -6.474 -11.132 14.427 1.00 94.62 113 ALA A N 1
ATOM 823 C CA . ALA A 1 113 ? -5.172 -11.342 13.805 1.00 94.62 113 ALA A CA 1
ATOM 824 C C . ALA A 1 113 ? -4.685 -10.048 13.131 1.00 94.62 113 ALA A C 1
ATOM 826 O O . ALA A 1 113 ? -5.201 -9.647 12.086 1.00 94.62 113 ALA A O 1
ATOM 827 N N . ARG A 1 114 ? -3.668 -9.399 13.714 1.00 94.44 114 ARG A N 1
ATOM 828 C CA . ARG A 1 114 ? -3.113 -8.123 13.219 1.00 94.44 114 ARG A CA 1
ATOM 829 C C . ARG A 1 114 ? -2.683 -8.186 11.758 1.00 94.44 114 ARG A C 1
ATOM 831 O O . ARG A 1 114 ? -3.024 -7.301 10.980 1.00 94.44 114 ARG A O 1
ATOM 838 N N . GLU A 1 115 ? -1.974 -9.246 11.384 1.00 94.38 115 GLU A N 1
ATOM 839 C CA . GLU A 1 115 ? -1.494 -9.422 10.015 1.00 94.38 115 GLU A CA 1
ATOM 840 C C . GLU A 1 115 ? -2.651 -9.487 9.012 1.00 94.38 115 GLU A C 1
ATOM 842 O O . GLU A 1 115 ? -2.603 -8.840 7.968 1.00 94.38 115 GLU A O 1
ATOM 847 N N . LYS A 1 116 ? -3.738 -10.191 9.363 1.00 95.50 116 LYS A N 1
ATOM 848 C CA . LYS A 1 116 ? -4.939 -10.256 8.528 1.00 95.50 116 LYS A CA 1
ATOM 849 C C . LYS A 1 116 ? -5.541 -8.866 8.324 1.00 95.50 116 LYS A C 1
ATOM 851 O O . LYS A 1 116 ? -5.835 -8.510 7.192 1.00 95.50 116 LYS A O 1
ATOM 856 N N . VAL A 1 117 ? -5.668 -8.065 9.386 1.00 96.69 117 VAL A N 1
ATOM 857 C CA . VAL A 1 117 ? -6.210 -6.698 9.278 1.00 96.69 117 VAL A CA 1
ATOM 858 C C . VAL A 1 117 ? -5.370 -5.834 8.341 1.00 96.69 117 VAL A C 1
ATOM 860 O O . VAL A 1 117 ? -5.916 -5.071 7.550 1.00 96.69 117 VAL A O 1
ATOM 863 N N . TYR A 1 118 ? -4.045 -5.958 8.396 1.00 96.38 118 TYR A N 1
ATOM 864 C CA . TYR A 1 118 ? -3.162 -5.207 7.507 1.00 96.38 118 TYR A CA 1
ATOM 865 C C . TYR A 1 118 ? -3.226 -5.697 6.059 1.00 96.38 118 TYR A C 1
ATOM 867 O O . TYR A 1 118 ? -3.233 -4.860 5.157 1.00 96.38 118 TYR A O 1
ATOM 875 N N . ARG A 1 119 ? -3.340 -7.012 5.825 1.00 96.00 119 ARG A N 1
ATOM 876 C CA . ARG A 1 119 ? -3.597 -7.568 4.484 1.00 96.00 119 ARG A CA 1
ATOM 877 C C . ARG A 1 119 ? -4.927 -7.074 3.915 1.00 96.00 119 ARG A C 1
ATOM 879 O O . ARG A 1 119 ? -4.964 -6.608 2.781 1.00 96.00 119 ARG A O 1
ATOM 886 N N . ASP A 1 120 ? -5.988 -7.093 4.718 1.00 95.94 120 ASP A N 1
ATOM 887 C CA . ASP A 1 120 ? -7.302 -6.580 4.320 1.00 95.94 120 ASP A CA 1
ATOM 888 C C . ASP A 1 120 ? -7.223 -5.067 4.009 1.00 95.94 120 ASP A C 1
ATOM 890 O O . ASP A 1 120 ? -7.789 -4.594 3.024 1.00 95.94 120 ASP A O 1
ATOM 894 N N . TRP A 1 121 ? -6.469 -4.300 4.810 1.00 96.19 121 TRP A N 1
ATOM 895 C CA . TRP A 1 121 ? -6.271 -2.861 4.604 1.00 96.19 121 TRP A CA 1
ATOM 896 C C . TRP A 1 121 ? -5.578 -2.550 3.274 1.00 96.19 121 TRP A C 1
ATOM 898 O O . TRP A 1 121 ? -6.032 -1.657 2.557 1.00 96.19 121 TRP A O 1
ATOM 908 N N . ILE A 1 122 ? -4.498 -3.262 2.930 1.00 95.62 122 ILE A N 1
ATOM 909 C CA . ILE A 1 122 ? -3.783 -3.011 1.672 1.00 95.62 122 ILE A CA 1
ATOM 910 C C . ILE A 1 122 ? -4.582 -3.505 0.467 1.00 95.62 122 ILE A C 1
ATOM 912 O O . ILE A 1 122 ? -4.659 -2.792 -0.532 1.00 95.62 122 ILE A O 1
ATOM 916 N N . ALA A 1 123 ? -5.266 -4.647 0.580 1.00 95.12 123 ALA A N 1
ATOM 917 C CA . ALA A 1 123 ? -6.166 -5.134 -0.460 1.00 95.12 123 ALA A CA 1
ATOM 918 C C . ALA A 1 123 ? -7.253 -4.098 -0.771 1.00 95.12 123 ALA A C 1
ATOM 920 O O . ALA A 1 123 ? -7.447 -3.742 -1.929 1.00 95.12 123 ALA A O 1
ATOM 921 N N . ALA A 1 124 ? -7.862 -3.502 0.257 1.00 94.44 124 ALA A N 1
ATOM 922 C CA . ALA A 1 124 ? -8.846 -2.438 0.087 1.00 94.44 124 ALA A CA 1
ATOM 923 C C . ALA A 1 124 ? -8.278 -1.145 -0.528 1.00 94.44 124 ALA A C 1
ATOM 925 O O . ALA A 1 124 ? -9.060 -0.280 -0.913 1.00 94.44 124 ALA A O 1
ATOM 926 N N . LYS A 1 125 ? -6.952 -0.959 -0.594 1.00 92.44 125 LYS A N 1
ATOM 927 C CA . LYS A 1 125 ? -6.303 0.210 -1.219 1.00 92.44 125 LYS A CA 1
ATOM 928 C C . LYS A 1 125 ? -5.769 -0.057 -2.619 1.00 92.44 125 LYS A C 1
ATOM 930 O O . LYS A 1 125 ? -5.729 0.880 -3.407 1.00 92.44 125 LYS A O 1
ATOM 935 N N . VAL A 1 126 ? -5.332 -1.282 -2.889 1.00 91.88 126 VAL A N 1
ATOM 936 C CA . VAL A 1 126 ? -4.669 -1.664 -4.143 1.00 91.88 126 VAL A CA 1
ATOM 937 C C . VAL A 1 126 ? -5.640 -2.330 -5.106 1.00 91.88 126 VAL A C 1
ATOM 939 O O . VAL A 1 126 ? -5.607 -2.031 -6.294 1.00 91.88 126 VAL A O 1
ATOM 942 N N . ASN A 1 127 ? -6.517 -3.204 -4.603 1.00 90.88 127 ASN A N 1
ATOM 943 C CA . ASN A 1 127 ? -7.423 -4.012 -5.416 1.00 90.88 127 ASN A CA 1
ATOM 944 C C . ASN A 1 127 ? -8.672 -3.213 -5.828 1.00 90.88 127 ASN A C 1
ATOM 946 O O . ASN A 1 127 ? -9.798 -3.563 -5.479 1.00 90.88 127 ASN A O 1
ATOM 950 N N . GLN A 1 128 ? -8.448 -2.092 -6.513 1.00 91.75 128 GLN A N 1
ATOM 951 C CA . GLN A 1 128 ? -9.477 -1.210 -7.057 1.00 91.75 128 GLN A CA 1
ATOM 952 C C . GLN A 1 128 ? -9.144 -0.911 -8.527 1.00 91.75 128 GLN A C 1
ATOM 954 O O . GLN A 1 128 ? -8.622 0.167 -8.806 1.00 91.75 128 GLN A O 1
ATOM 959 N N . PRO A 1 129 ? -9.419 -1.832 -9.469 1.00 89.94 129 PRO A N 1
ATOM 960 C CA . PRO A 1 129 ? -8.968 -1.711 -10.859 1.00 89.94 129 PRO A CA 1
ATOM 961 C C . PRO A 1 129 ? -9.333 -0.377 -11.518 1.00 89.94 129 PRO A C 1
ATOM 963 O O . PRO A 1 129 ? -8.500 0.226 -12.189 1.00 89.94 129 PRO A O 1
ATOM 966 N N . ASP A 1 130 ? -10.526 0.146 -11.229 1.00 90.94 130 ASP A N 1
ATOM 967 C CA . ASP A 1 130 ? -11.004 1.426 -11.768 1.00 90.94 130 ASP A CA 1
ATOM 968 C C . ASP A 1 130 ? -10.217 2.645 -11.259 1.00 90.94 130 ASP A C 1
ATOM 970 O O . ASP A 1 130 ? -10.218 3.700 -11.894 1.00 90.94 130 ASP A O 1
ATOM 974 N N . ALA A 1 131 ? -9.561 2.528 -10.103 1.00 90.38 131 ALA A N 1
ATOM 975 C CA . ALA A 1 131 ? -8.819 3.609 -9.456 1.00 90.38 131 ALA A CA 1
ATOM 976 C C . ALA A 1 131 ? -7.296 3.436 -9.550 1.00 90.38 131 ALA A C 1
ATOM 978 O O . ALA A 1 131 ? -6.579 4.429 -9.624 1.00 90.38 131 ALA A O 1
ATOM 979 N N . THR A 1 132 ? -6.799 2.200 -9.516 1.00 93.31 132 THR A N 1
ATOM 980 C CA . THR A 1 132 ? -5.364 1.880 -9.464 1.00 93.31 132 THR A CA 1
ATOM 981 C C . THR A 1 132 ? -4.833 1.286 -10.761 1.00 93.31 132 THR A C 1
ATOM 983 O O . THR A 1 132 ? -3.620 1.211 -10.930 1.00 93.31 132 THR A O 1
ATOM 986 N N . GLY A 1 133 ? -5.710 0.834 -11.662 1.00 94.81 133 GLY A N 1
ATOM 987 C CA . GLY A 1 133 ? -5.315 0.130 -12.878 1.00 94.81 133 GLY A CA 1
ATOM 988 C C . GLY A 1 133 ? -4.743 -1.263 -12.629 1.00 94.81 133 GLY A C 1
ATOM 989 O O . GLY A 1 133 ? -4.118 -1.818 -13.528 1.00 94.81 133 GLY A O 1
ATOM 990 N N . VAL A 1 134 ? -4.912 -1.839 -11.432 1.00 96.06 134 VAL A N 1
ATOM 991 C CA . VAL A 1 134 ? -4.354 -3.154 -11.081 1.00 96.06 134 VAL A CA 1
ATOM 992 C C . VAL A 1 134 ? -5.318 -4.004 -10.257 1.00 96.06 134 VAL A C 1
ATOM 994 O O . VAL A 1 134 ? -6.131 -3.490 -9.488 1.00 96.06 134 VAL A O 1
ATOM 997 N N . THR A 1 135 ? -5.170 -5.324 -10.365 1.00 96.44 135 THR A N 1
ATOM 998 C CA . THR A 1 135 ? -5.725 -6.293 -9.410 1.00 96.44 135 THR A CA 1
ATOM 999 C C . THR A 1 135 ? -4.615 -6.880 -8.555 1.00 96.44 135 THR A C 1
ATOM 1001 O O . THR A 1 135 ? -3.513 -7.144 -9.040 1.00 96.44 135 THR A O 1
ATOM 1004 N N . LEU A 1 136 ? -4.912 -7.115 -7.282 1.00 95.25 136 LEU A N 1
ATOM 1005 C CA . LEU A 1 136 ? -3.976 -7.733 -6.350 1.00 95.25 136 LEU A CA 1
ATOM 1006 C C . LEU A 1 136 ? -4.075 -9.261 -6.450 1.00 95.25 136 LEU A C 1
ATOM 1008 O O . LEU A 1 136 ? -5.157 -9.809 -6.263 1.00 95.25 136 LEU A O 1
ATOM 1012 N N . ASP A 1 137 ? -2.956 -9.930 -6.720 1.00 93.31 137 ASP A N 1
ATOM 1013 C CA . ASP A 1 137 ? -2.875 -11.393 -6.843 1.00 93.31 137 ASP A CA 1
ATOM 1014 C C . ASP A 1 137 ? -2.403 -12.021 -5.524 1.00 93.31 137 ASP A C 1
ATOM 1016 O O . ASP A 1 137 ? -3.090 -12.831 -4.901 1.00 93.31 137 ASP A O 1
ATOM 1020 N N . ARG A 1 138 ? -1.261 -11.550 -5.014 1.00 93.00 138 ARG A N 1
ATOM 1021 C CA . ARG A 1 138 ? -0.674 -12.013 -3.752 1.00 93.00 138 ARG A CA 1
ATOM 1022 C C . ARG A 1 138 ? -0.276 -10.833 -2.887 1.00 93.00 138 ARG A C 1
ATOM 1024 O O . ARG A 1 138 ? 0.212 -9.826 -3.387 1.00 93.00 138 ARG A O 1
ATOM 1031 N N . VAL A 1 139 ? -0.420 -10.975 -1.569 1.00 94.62 139 VAL A N 1
ATOM 1032 C CA . VAL A 1 139 ? 0.130 -10.017 -0.607 1.00 94.62 139 VAL A CA 1
ATOM 1033 C C . VAL A 1 139 ? 0.581 -10.691 0.681 1.00 94.62 139 VAL A C 1
ATOM 1035 O O . VAL A 1 139 ? -0.112 -11.540 1.243 1.00 94.62 139 VAL A O 1
ATOM 1038 N N . ARG A 1 140 ? 1.740 -10.265 1.174 1.00 93.31 140 ARG A N 1
ATOM 1039 C CA . ARG A 1 140 ? 2.331 -10.666 2.447 1.00 93.31 140 ARG A CA 1
ATOM 1040 C C . ARG A 1 140 ? 2.696 -9.428 3.254 1.00 93.31 140 ARG A C 1
ATOM 1042 O O . ARG A 1 140 ? 3.115 -8.410 2.706 1.00 93.31 140 ARG A O 1
ATOM 1049 N N . VAL A 1 141 ? 2.582 -9.536 4.574 1.00 94.62 141 VAL A N 1
ATOM 1050 C CA . VAL A 1 141 ? 3.213 -8.584 5.487 1.00 94.62 141 VAL A CA 1
ATOM 1051 C C . VAL A 1 141 ? 4.634 -9.069 5.755 1.00 94.62 141 VAL A C 1
ATOM 1053 O O . VAL A 1 141 ? 4.834 -10.086 6.408 1.00 94.62 141 VAL A O 1
ATOM 1056 N N . ALA A 1 142 ? 5.622 -8.367 5.213 1.00 90.56 142 ALA A N 1
ATOM 1057 C CA . ALA A 1 142 ? 7.031 -8.695 5.391 1.00 90.56 142 ALA A CA 1
ATOM 1058 C C . ALA A 1 142 ? 7.543 -8.263 6.774 1.00 90.56 142 ALA A C 1
ATOM 1060 O O . ALA A 1 142 ? 8.243 -9.018 7.436 1.00 90.56 142 ALA A O 1
ATOM 1061 N N . ALA A 1 143 ? 7.165 -7.070 7.242 1.00 89.56 143 ALA A N 1
ATOM 1062 C CA . ALA A 1 143 ? 7.600 -6.558 8.540 1.00 89.56 143 ALA A CA 1
ATOM 1063 C C . ALA A 1 143 ? 6.527 -5.687 9.190 1.00 89.56 143 ALA A C 1
ATOM 1065 O O . ALA A 1 143 ? 5.808 -4.962 8.500 1.00 89.56 143 ALA A O 1
ATOM 1066 N N . ILE A 1 144 ? 6.468 -5.716 10.523 1.00 91.19 144 ILE A N 1
ATOM 1067 C CA . ILE A 1 144 ? 5.648 -4.810 11.332 1.00 91.19 144 ILE A CA 1
ATOM 1068 C C . ILE A 1 144 ? 6.561 -4.137 12.354 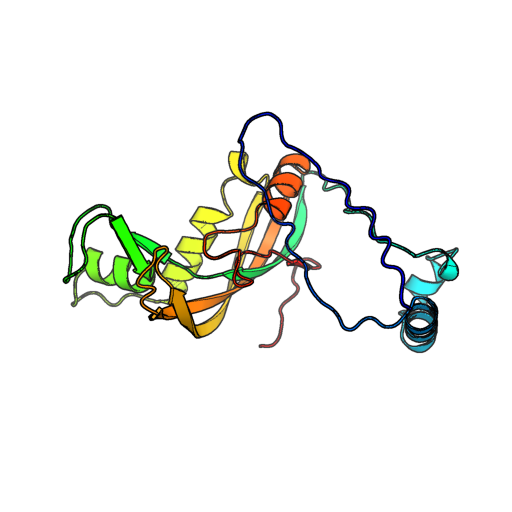1.00 91.19 144 ILE A C 1
ATOM 1070 O O . ILE A 1 144 ? 7.070 -4.780 13.268 1.00 91.19 144 ILE A O 1
ATOM 1074 N N . LEU A 1 145 ? 6.726 -2.829 12.210 1.00 87.50 145 LEU A N 1
ATOM 1075 C CA . LEU A 1 145 ? 7.504 -1.963 13.083 1.00 87.50 145 LEU A CA 1
ATOM 1076 C C . LEU A 1 145 ? 6.599 -0.878 13.683 1.00 87.50 145 LEU A C 1
ATOM 1078 O O . LEU A 1 145 ? 5.436 -0.701 13.305 1.00 87.50 145 LEU A O 1
ATOM 1082 N N . ARG A 1 146 ? 7.140 -0.142 14.654 1.00 81.44 146 ARG A N 1
ATOM 1083 C CA . ARG A 1 146 ? 6.497 1.027 15.262 1.00 81.44 146 ARG A CA 1
ATOM 1084 C C . ARG A 1 146 ? 7.436 2.207 15.149 1.00 81.44 146 ARG A C 1
ATOM 1086 O O . ARG A 1 146 ? 8.519 2.192 15.729 1.00 81.44 146 ARG A O 1
ATOM 1093 N N . GLU A 1 147 ? 7.009 3.231 14.428 1.00 76.12 147 GLU A N 1
ATOM 1094 C CA . GLU A 1 147 ? 7.806 4.433 14.230 1.00 76.12 147 GLU A CA 1
ATOM 1095 C C . GLU A 1 147 ? 7.251 5.583 15.071 1.00 76.12 147 GLU A C 1
ATOM 1097 O O . GLU A 1 147 ? 6.039 5.814 15.150 1.00 76.12 147 GLU A O 1
ATOM 1102 N N . ARG A 1 148 ? 8.154 6.311 15.734 1.00 75.12 148 ARG A N 1
ATOM 1103 C CA . ARG A 1 148 ? 7.817 7.501 16.518 1.00 75.12 148 ARG A CA 1
ATOM 1104 C C . ARG A 1 148 ? 7.920 8.723 15.617 1.00 75.12 148 ARG A C 1
ATOM 1106 O O . ARG A 1 148 ? 9.006 9.241 15.382 1.00 75.12 148 ARG A O 1
ATOM 1113 N N . LEU A 1 149 ? 6.780 9.209 15.150 1.00 67.69 149 LEU A N 1
ATOM 1114 C CA . LEU A 1 149 ? 6.689 10.422 14.351 1.00 67.69 149 LEU A CA 1
ATOM 1115 C C . LEU A 1 149 ? 6.525 11.644 15.257 1.00 67.69 149 LEU A C 1
ATOM 1117 O O . LEU A 1 149 ? 5.860 11.599 16.293 1.00 67.69 149 LEU A O 1
ATOM 1121 N N . VAL A 1 150 ? 7.105 12.771 14.851 1.00 69.94 150 VAL A N 1
ATOM 1122 C CA . VAL A 1 150 ? 6.890 14.059 15.518 1.00 69.94 150 VAL A CA 1
ATOM 1123 C C . VAL A 1 150 ? 6.018 14.923 14.624 1.00 69.94 150 VAL A C 1
ATOM 1125 O O . VAL A 1 150 ? 6.419 15.314 13.530 1.00 69.94 150 VAL A O 1
ATOM 1128 N N . ARG A 1 151 ? 4.818 15.256 15.099 1.00 65.75 151 ARG A N 1
ATOM 1129 C CA . ARG A 1 151 ? 3.926 16.194 14.419 1.00 65.75 151 ARG A CA 1
ATOM 1130 C C . ARG A 1 151 ? 3.982 17.540 15.123 1.00 65.75 151 ARG A C 1
ATOM 1132 O O . ARG A 1 151 ? 3.783 17.628 16.329 1.00 65.75 151 ARG A O 1
ATOM 1139 N N . ARG A 1 152 ? 4.211 18.608 14.362 1.00 67.69 152 ARG A N 1
ATOM 1140 C CA . ARG A 1 152 ? 4.100 19.985 14.858 1.00 67.69 152 ARG A CA 1
ATOM 1141 C C . ARG A 1 152 ? 2.780 20.600 14.411 1.00 67.69 152 ARG A C 1
ATOM 1143 O O . ARG A 1 152 ? 2.381 20.440 13.258 1.00 67.69 152 ARG A O 1
ATOM 1150 N N . THR A 1 153 ? 2.102 21.296 15.317 1.00 70.81 153 THR A N 1
ATOM 1151 C CA . THR A 1 153 ? 0.961 22.143 14.952 1.00 70.81 153 THR A CA 1
ATOM 1152 C C . THR A 1 153 ? 1.430 23.384 14.188 1.00 70.81 153 THR A C 1
ATOM 1154 O O . THR A 1 153 ? 2.541 23.877 14.396 1.00 70.81 153 THR A O 1
ATOM 1157 N N . GLN A 1 154 ? 0.586 23.881 13.282 1.00 62.00 154 GLN A N 1
ATOM 1158 C CA . GLN A 1 154 ? 0.815 25.143 12.576 1.00 62.00 154 GLN A CA 1
ATOM 1159 C C . GLN A 1 154 ? 0.325 26.310 13.454 1.00 62.00 154 GLN A C 1
ATOM 1161 O O . GLN A 1 154 ? -0.746 26.206 14.048 1.00 62.00 154 GLN A O 1
ATOM 1166 N N . GLY A 1 155 ? 1.106 27.392 13.566 1.00 61.09 155 GLY A N 1
ATOM 1167 C CA . GLY A 1 155 ? 0.769 28.594 14.352 1.00 61.09 155 GLY A CA 1
ATOM 1168 C C . GLY A 1 155 ? 1.933 29.159 15.183 1.00 61.09 155 GLY A C 1
ATOM 1169 O O . GLY A 1 155 ? 2.985 28.530 15.293 1.00 61.09 155 GLY A O 1
ATOM 1170 N N . ARG A 1 156 ? 1.747 30.351 15.782 1.00 54.12 156 ARG A N 1
ATOM 1171 C CA . ARG A 1 156 ? 2.769 31.061 16.593 1.00 54.12 156 ARG A CA 1
ATOM 1172 C C . ARG A 1 156 ? 3.175 30.316 17.884 1.00 54.12 156 ARG A C 1
ATOM 1174 O O . ARG A 1 156 ? 4.253 30.575 18.398 1.00 54.12 156 ARG A O 1
ATOM 1181 N N . GLY A 1 157 ? 2.379 29.348 18.354 1.00 57.47 157 GLY A N 1
ATOM 1182 C CA . GLY A 1 157 ? 2.676 28.466 19.495 1.00 57.47 157 GLY A CA 1
ATOM 1183 C C . GLY A 1 157 ? 2.797 26.996 19.081 1.00 57.47 157 GLY A C 1
ATOM 1184 O O . GLY A 1 157 ? 1.920 26.186 19.387 1.00 57.47 157 GLY A O 1
ATOM 1185 N N . ARG A 1 158 ? 3.851 26.651 18.330 1.00 57.34 158 ARG A N 1
ATOM 1186 C CA . ARG A 1 158 ? 4.053 25.297 17.780 1.00 57.34 158 ARG A CA 1
ATOM 1187 C C . ARG A 1 158 ? 4.240 24.276 18.906 1.00 57.34 158 ARG A C 1
ATOM 1189 O O . ARG A 1 158 ? 5.274 24.266 19.567 1.00 57.34 158 ARG A O 1
ATOM 1196 N N . LYS A 1 159 ? 3.276 23.370 19.077 1.00 58.34 159 LYS A N 1
ATOM 1197 C CA . LYS A 1 159 ? 3.392 22.217 19.980 1.00 58.34 159 LYS A CA 1
ATOM 1198 C C . LYS A 1 159 ? 3.811 20.997 19.168 1.00 58.34 159 LYS A C 1
ATOM 1200 O O . LYS A 1 159 ? 3.210 20.699 18.134 1.00 58.34 159 LYS A O 1
ATOM 1205 N N . ALA A 1 160 ? 4.868 20.324 19.612 1.00 62.34 160 ALA A N 1
ATOM 1206 C CA . ALA A 1 160 ? 5.302 19.053 19.047 1.00 62.34 160 ALA A CA 1
ATOM 1207 C C . ALA A 1 160 ? 4.604 17.920 19.805 1.00 62.34 160 ALA A C 1
ATOM 1209 O O . ALA A 1 160 ? 4.804 17.776 21.008 1.00 62.34 160 ALA A O 1
ATOM 1210 N N . SER A 1 161 ? 3.790 17.125 19.116 1.00 62.12 161 SER A N 1
ATOM 1211 C CA . SER A 1 161 ? 3.273 15.871 19.654 1.00 62.12 161 SER A CA 1
ATOM 1212 C C . SER A 1 161 ? 4.076 14.703 19.093 1.00 62.12 161 SER A C 1
ATOM 1214 O O . SER A 1 161 ? 4.365 14.636 17.895 1.00 62.12 161 SER A O 1
ATOM 1216 N N . ARG A 1 162 ? 4.462 13.785 19.983 1.00 64.12 162 ARG A N 1
ATOM 1217 C CA . ARG A 1 162 ? 5.008 12.481 19.603 1.00 64.12 162 ARG A CA 1
ATOM 1218 C C . ARG A 1 162 ? 3.832 11.567 19.288 1.00 64.12 162 ARG A C 1
ATOM 1220 O O . ARG A 1 162 ? 2.894 11.480 20.076 1.00 64.12 162 ARG A O 1
ATOM 1227 N N . LEU A 1 163 ? 3.876 10.927 18.132 1.00 70.12 163 LEU A N 1
ATOM 1228 C CA . LEU A 1 163 ? 2.832 10.053 17.632 1.00 70.12 163 LEU A CA 1
ATOM 1229 C C . LEU A 1 163 ? 3.474 8.740 17.209 1.00 70.12 163 LEU A C 1
ATOM 1231 O O . LEU A 1 163 ? 4.292 8.717 16.298 1.00 70.12 163 LEU A O 1
ATOM 1235 N N . GLU A 1 164 ? 3.113 7.654 17.878 1.00 76.94 164 GLU A N 1
ATOM 1236 C CA . GLU A 1 164 ? 3.521 6.321 17.451 1.00 76.94 164 GLU A CA 1
ATOM 1237 C C . GLU A 1 164 ? 2.580 5.847 16.345 1.00 76.94 164 GLU A C 1
ATOM 1239 O O . GLU A 1 164 ? 1.354 5.929 16.485 1.00 76.94 164 GLU A O 1
ATOM 1244 N N . ARG A 1 165 ? 3.148 5.403 15.224 1.00 83.00 165 ARG A N 1
ATOM 1245 C CA . ARG A 1 165 ? 2.392 4.911 14.072 1.00 83.00 165 ARG A CA 1
ATOM 1246 C C . ARG A 1 165 ? 2.929 3.555 13.608 1.00 83.00 165 ARG A C 1
ATOM 1248 O O . ARG A 1 165 ? 4.130 3.305 13.737 1.00 83.00 165 ARG A O 1
ATOM 1255 N N . PRO A 1 166 ? 2.050 2.675 13.098 1.00 88.38 166 PRO A N 1
ATOM 1256 C CA . PRO A 1 166 ? 2.490 1.411 12.531 1.00 88.38 166 PRO A CA 1
ATOM 1257 C C . PRO A 1 166 ? 3.297 1.681 11.259 1.00 88.38 166 PRO A C 1
ATOM 1259 O O . PRO A 1 166 ? 2.840 2.414 10.384 1.00 88.38 166 PRO A O 1
ATOM 1262 N N . ASP A 1 167 ? 4.476 1.080 11.163 1.00 92.06 167 ASP A N 1
ATOM 1263 C CA . ASP A 1 167 ? 5.286 1.040 9.948 1.00 92.06 167 ASP A CA 1
ATOM 1264 C C . ASP A 1 167 ? 5.279 -0.399 9.441 1.00 92.06 167 ASP A C 1
ATOM 1266 O O . ASP A 1 167 ? 5.822 -1.297 10.085 1.00 92.06 167 ASP A O 1
ATOM 1270 N N . VAL A 1 168 ? 4.581 -0.639 8.335 1.00 94.12 168 VAL A N 1
ATOM 1271 C CA . VAL A 1 168 ? 4.366 -1.985 7.812 1.00 94.12 168 VAL A CA 1
ATOM 1272 C C . VAL A 1 168 ? 4.943 -2.087 6.414 1.00 94.12 168 VAL A C 1
ATOM 1274 O O . VAL A 1 168 ? 4.634 -1.281 5.535 1.00 94.12 168 VAL A O 1
ATOM 1277 N N . ARG A 1 169 ? 5.770 -3.113 6.210 1.00 94.56 169 ARG A N 1
ATOM 1278 C CA . ARG A 1 169 ? 6.296 -3.475 4.896 1.00 94.56 169 ARG A CA 1
ATOM 1279 C C . ARG A 1 169 ? 5.425 -4.568 4.304 1.00 94.56 169 ARG A C 1
ATOM 1281 O O . ARG A 1 169 ? 5.251 -5.623 4.912 1.00 94.56 169 ARG A O 1
ATOM 1288 N N . PHE A 1 170 ? 4.891 -4.300 3.127 1.00 94.56 170 PHE A N 1
ATOM 1289 C CA . PHE A 1 170 ? 4.131 -5.226 2.311 1.00 94.56 170 PHE A CA 1
ATOM 1290 C C . PHE A 1 170 ? 4.967 -5.630 1.108 1.00 94.56 170 PHE A C 1
ATOM 1292 O O . PHE A 1 170 ? 5.683 -4.808 0.537 1.00 94.56 170 PHE A O 1
ATOM 1299 N N . GLU A 1 171 ? 4.825 -6.881 0.712 1.00 94.62 171 GLU A N 1
ATOM 1300 C CA . GLU A 1 171 ? 5.306 -7.372 -0.571 1.00 94.62 171 GLU A CA 1
ATOM 1301 C C . GLU A 1 171 ? 4.226 -8.231 -1.215 1.00 94.62 171 GLU A C 1
ATOM 1303 O O . GLU A 1 171 ? 3.356 -8.771 -0.523 1.00 94.62 171 GLU A O 1
ATOM 1308 N N . GLY A 1 172 ? 4.258 -8.362 -2.529 1.00 94.62 172 GLY A N 1
ATOM 1309 C CA . GLY A 1 172 ? 3.256 -9.150 -3.217 1.00 94.62 172 GLY A CA 1
ATOM 1310 C C . GLY A 1 172 ? 3.339 -9.034 -4.720 1.00 94.62 172 GLY A C 1
ATOM 1311 O O . GLY A 1 172 ? 4.297 -8.490 -5.258 1.00 94.62 172 GLY A O 1
ATOM 1312 N N . ASP A 1 173 ? 2.297 -9.528 -5.369 1.00 95.44 173 ASP A N 1
ATOM 1313 C CA . ASP A 1 173 ? 2.174 -9.572 -6.815 1.00 95.44 173 ASP A CA 1
ATOM 1314 C C . ASP A 1 173 ? 0.860 -8.909 -7.229 1.00 95.44 173 ASP A C 1
ATOM 1316 O O . ASP A 1 173 ? -0.179 -9.073 -6.579 1.00 95.44 173 ASP A O 1
ATOM 1320 N N . LEU A 1 174 ? 0.917 -8.144 -8.310 1.00 96.06 174 LEU A N 1
ATOM 1321 C CA . LEU A 1 174 ? -0.222 -7.483 -8.926 1.00 96.06 174 LEU A CA 1
ATOM 1322 C C . LEU A 1 174 ? -0.268 -7.786 -10.424 1.00 96.06 174 LEU A C 1
ATOM 1324 O O . LEU A 1 174 ? 0.746 -8.106 -11.053 1.00 96.06 174 LEU A O 1
ATOM 1328 N N . VAL A 1 175 ? -1.463 -7.680 -10.989 1.00 96.94 175 VAL A N 1
ATOM 1329 C CA . VAL A 1 175 ? -1.715 -7.808 -12.425 1.00 96.94 175 VAL A CA 1
ATOM 1330 C C . VAL A 1 175 ? -2.194 -6.461 -12.937 1.00 96.94 175 VAL A C 1
ATOM 1332 O O . VAL A 1 175 ? -3.099 -5.859 -12.358 1.00 96.94 175 VAL A O 1
ATOM 1335 N N . VAL A 1 176 ? -1.576 -5.984 -14.012 1.00 96.44 176 VAL A N 1
ATOM 1336 C CA . VAL A 1 176 ? -1.957 -4.734 -14.670 1.00 96.44 176 VAL A CA 1
ATOM 1337 C C . VAL A 1 176 ? -3.281 -4.929 -15.403 1.00 96.44 176 VAL A C 1
ATOM 1339 O O . VAL A 1 176 ? -3.432 -5.861 -16.185 1.00 96.44 176 VAL A O 1
ATOM 1342 N N . VAL A 1 177 ? -4.231 -4.036 -15.158 1.00 97.12 177 VAL A N 1
ATOM 1343 C CA . VAL A 1 177 ? -5.505 -3.922 -15.881 1.00 97.12 177 VAL A CA 1
ATOM 1344 C C . VAL A 1 177 ? -5.462 -2.720 -16.823 1.00 97.12 177 VAL A C 1
ATOM 1346 O O . VAL A 1 177 ? -5.869 -2.833 -17.972 1.00 97.12 177 VAL A O 1
ATOM 1349 N N . ASP A 1 178 ? -4.919 -1.596 -16.351 1.00 96.31 178 ASP A N 1
ATOM 1350 C CA . ASP A 1 178 ? -4.775 -0.345 -17.096 1.00 96.31 178 ASP A CA 1
ATOM 1351 C C . ASP A 1 178 ? -3.430 0.306 -16.736 1.00 96.31 178 ASP A C 1
ATOM 1353 O O . ASP A 1 178 ? -3.182 0.684 -15.586 1.00 96.31 178 ASP A O 1
ATOM 1357 N N . GLY A 1 179 ? -2.541 0.404 -17.726 1.00 94.31 179 GLY A N 1
ATOM 1358 C CA . GLY A 1 179 ? -1.186 0.912 -17.539 1.00 94.31 179 GLY A CA 1
ATOM 1359 C C . GLY A 1 179 ? -1.098 2.402 -17.227 1.00 94.31 179 GLY A C 1
ATOM 1360 O O . GLY A 1 179 ? -0.218 2.806 -16.465 1.00 94.31 179 GLY A O 1
ATOM 1361 N N . GLU A 1 180 ? -2.004 3.214 -17.771 1.00 93.69 180 GLU A N 1
ATOM 1362 C CA . GLU A 1 180 ? -2.007 4.664 -17.549 1.00 93.69 180 GLU A CA 1
ATOM 1363 C C . GLU A 1 180 ? -2.501 4.970 -16.132 1.00 93.69 180 GLU A C 1
ATOM 1365 O O . GLU A 1 180 ? -1.872 5.730 -15.392 1.00 93.69 180 GLU A O 1
ATOM 1370 N N . ARG A 1 181 ? -3.549 4.271 -15.678 1.00 94.25 181 ARG A N 1
ATOM 1371 C CA . ARG A 1 181 ? -4.018 4.368 -14.284 1.00 94.25 181 ARG A CA 1
ATOM 1372 C C . ARG A 1 181 ? -2.977 3.892 -13.285 1.00 94.25 181 ARG A C 1
ATOM 1374 O O . ARG A 1 181 ? -2.810 4.520 -12.240 1.00 94.25 181 ARG A O 1
ATOM 1381 N N . LEU A 1 182 ? -2.256 2.817 -13.605 1.00 94.31 182 LEU A N 1
ATOM 1382 C CA . LEU A 1 182 ? -1.129 2.371 -12.790 1.00 94.31 182 LEU A CA 1
ATOM 1383 C C . LEU A 1 182 ? -0.063 3.468 -12.698 1.00 94.31 182 LEU A C 1
ATOM 1385 O O . LEU A 1 182 ? 0.418 3.757 -11.603 1.00 94.31 182 LEU A O 1
ATOM 1389 N N . HIS A 1 183 ? 0.281 4.112 -13.813 1.00 91.44 183 HIS A N 1
ATOM 1390 C CA . HIS A 1 183 ? 1.261 5.195 -13.826 1.00 91.44 183 HIS A CA 1
ATOM 1391 C C . HIS A 1 183 ? 0.835 6.363 -12.926 1.00 91.44 183 HIS A C 1
ATOM 1393 O O . HIS A 1 183 ? 1.604 6.808 -12.068 1.00 91.44 183 HIS A O 1
ATOM 1399 N N . GLU A 1 184 ? -0.407 6.828 -13.071 1.00 91.12 184 GLU A N 1
ATOM 1400 C CA . GLU A 1 184 ? -0.963 7.875 -12.215 1.00 91.12 184 GLU A CA 1
ATOM 1401 C C . GLU A 1 184 ? -0.936 7.451 -10.744 1.00 91.12 184 GLU A C 1
ATOM 1403 O O . GLU A 1 184 ? -0.493 8.207 -9.875 1.00 91.12 184 GLU A O 1
ATOM 1408 N N . TRP A 1 185 ? -1.366 6.230 -10.442 1.00 92.38 185 TRP A N 1
ATOM 1409 C CA . TRP A 1 185 ? -1.424 5.723 -9.079 1.00 92.38 185 TRP A CA 1
ATOM 1410 C C . TRP A 1 185 ? -0.038 5.607 -8.424 1.00 92.38 185 TRP A C 1
ATOM 1412 O O . TRP A 1 185 ? 0.121 6.015 -7.268 1.00 92.38 185 TRP A O 1
ATOM 1422 N N . LEU A 1 186 ? 0.981 5.152 -9.164 1.00 91.38 186 LEU A N 1
ATOM 1423 C CA . LEU A 1 186 ? 2.380 5.120 -8.715 1.00 91.38 186 LEU A CA 1
ATOM 1424 C C . LEU A 1 186 ? 2.885 6.516 -8.342 1.00 91.38 186 LEU A C 1
ATOM 1426 O O . LEU A 1 186 ? 3.501 6.682 -7.288 1.00 91.38 186 LEU A O 1
ATOM 1430 N N . ALA A 1 187 ? 2.582 7.525 -9.164 1.00 89.31 187 ALA A N 1
ATOM 1431 C CA . ALA A 1 187 ? 2.980 8.908 -8.908 1.00 89.31 187 ALA A CA 1
ATOM 1432 C C . ALA A 1 187 ? 2.301 9.494 -7.657 1.00 89.31 187 ALA A C 1
ATOM 1434 O O . ALA A 1 187 ? 2.900 10.285 -6.924 1.00 89.31 187 ALA A O 1
ATOM 1435 N N . HIS A 1 188 ? 1.058 9.095 -7.376 1.00 88.81 188 HIS A N 1
ATOM 1436 C CA . HIS A 1 188 ? 0.341 9.536 -6.181 1.00 88.81 188 HIS A CA 1
ATOM 1437 C C . HIS A 1 188 ? 0.820 8.826 -4.909 1.00 88.81 188 HIS A C 1
ATOM 1439 O O . HIS A 1 188 ? 0.860 9.453 -3.844 1.00 88.81 188 HIS A O 1
ATOM 1445 N N . GLY A 1 189 ? 1.157 7.540 -4.994 1.00 90.12 189 GLY A N 1
ATOM 1446 C CA . GLY A 1 189 ? 1.531 6.697 -3.863 1.00 90.12 189 GLY A CA 1
ATOM 1447 C C . GLY A 1 189 ? 0.346 6.215 -3.014 1.00 90.12 189 GLY A C 1
ATOM 1448 O O . GLY A 1 189 ? -0.767 6.748 -3.040 1.00 90.12 189 GLY A O 1
ATOM 1449 N N . VAL A 1 190 ? 0.601 5.193 -2.198 1.00 90.06 190 VAL A N 1
ATOM 1450 C CA . VAL A 1 190 ? -0.422 4.430 -1.476 1.00 90.06 190 VAL A CA 1
ATOM 1451 C C . VAL A 1 190 ? -0.645 4.963 -0.061 1.00 90.06 190 VAL A C 1
ATOM 1453 O O . VAL A 1 190 ? 0.257 5.034 0.771 1.00 90.06 190 VAL A O 1
ATOM 1456 N N . GLY A 1 191 ? -1.896 5.284 0.266 1.00 88.25 191 GLY A N 1
ATOM 1457 C CA . GLY A 1 191 ? -2.298 5.593 1.637 1.00 88.25 191 GLY A CA 1
ATOM 1458 C C . GLY A 1 191 ? -1.890 6.988 2.133 1.00 88.25 191 GLY A C 1
ATOM 1459 O O . GLY A 1 191 ? -2.005 7.998 1.426 1.00 88.25 191 GLY A O 1
ATOM 1460 N N . ARG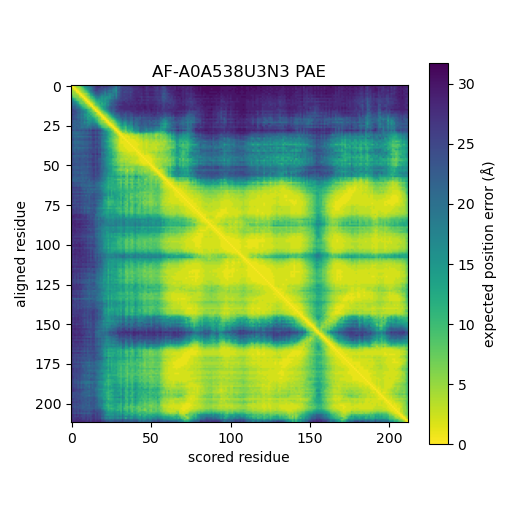 A 1 192 ? -1.530 7.064 3.420 1.00 88.31 192 ARG A N 1
ATOM 1461 C CA . ARG A 1 192 ? -1.295 8.312 4.168 1.00 88.31 192 ARG A CA 1
ATOM 1462 C C . ARG A 1 192 ? 0.168 8.449 4.574 1.00 88.31 192 ARG A C 1
ATOM 1464 O O . ARG A 1 192 ? 0.924 7.491 4.508 1.00 88.31 192 ARG A O 1
ATOM 1471 N N . HIS A 1 193 ? 0.533 9.651 5.026 1.00 86.44 193 HIS A N 1
ATOM 1472 C CA . HIS A 1 193 ? 1.884 9.983 5.508 1.00 86.44 193 HIS A CA 1
ATOM 1473 C C . HIS A 1 193 ? 2.972 9.896 4.435 1.00 86.44 193 HIS A C 1
ATOM 1475 O O . HIS A 1 193 ? 4.135 9.675 4.745 1.00 86.44 193 HIS A O 1
ATOM 1481 N N . ARG A 1 194 ? 2.602 10.169 3.178 1.00 86.44 194 ARG A N 1
ATOM 1482 C CA . ARG A 1 194 ? 3.508 10.115 2.021 1.00 86.44 194 ARG A CA 1
ATOM 1483 C C . ARG A 1 194 ? 4.747 11.005 2.146 1.00 86.44 194 ARG A C 1
ATOM 1485 O O . ARG A 1 194 ? 5.830 10.633 1.722 1.00 86.44 194 ARG A O 1
ATOM 1492 N N . ALA A 1 195 ? 4.613 12.136 2.836 1.00 80.12 195 ALA A N 1
ATOM 1493 C CA . ALA A 1 195 ? 5.728 13.041 3.111 1.00 80.12 195 ALA A CA 1
ATOM 1494 C C . ALA A 1 195 ? 6.791 12.476 4.080 1.00 80.12 195 ALA A C 1
ATOM 1496 O O . ALA A 1 195 ? 7.856 13.068 4.201 1.00 80.12 195 ALA A O 1
ATOM 1497 N N . PHE A 1 196 ? 6.512 11.368 4.775 1.00 78.50 196 PHE A N 1
ATOM 1498 C CA . PHE A 1 196 ? 7.441 10.707 5.701 1.00 78.50 196 PHE A CA 1
ATOM 1499 C C . PHE A 1 196 ? 8.094 9.453 5.089 1.00 78.50 196 PHE A C 1
ATOM 1501 O O . PHE A 1 196 ? 8.657 8.639 5.812 1.00 78.50 196 PHE A O 1
ATOM 1508 N N . GLY A 1 197 ? 7.999 9.271 3.766 1.00 82.31 197 GLY A N 1
ATOM 1509 C CA . GLY A 1 197 ? 8.555 8.106 3.068 1.00 82.31 197 GLY A CA 1
ATOM 1510 C C . GLY A 1 197 ? 7.642 6.874 3.055 1.00 82.31 197 GLY A C 1
ATOM 1511 O O . GLY A 1 197 ? 8.076 5.797 2.655 1.00 82.31 197 GLY A O 1
ATOM 1512 N N . PHE A 1 198 ? 6.380 7.014 3.474 1.00 87.94 198 PHE A N 1
ATOM 1513 C CA . PHE A 1 198 ? 5.360 5.976 3.302 1.00 87.94 198 PHE A CA 1
ATOM 1514 C C . PHE A 1 198 ? 4.685 6.071 1.931 1.00 87.94 198 PHE A C 1
ATOM 1516 O O . PHE A 1 198 ? 4.624 7.130 1.318 1.00 87.94 198 PHE A O 1
ATOM 1523 N N . GLY A 1 199 ? 4.096 4.975 1.469 1.00 89.19 199 GLY A N 1
ATOM 1524 C CA . GLY A 1 199 ? 3.252 4.960 0.277 1.00 89.19 199 GLY A CA 1
ATOM 15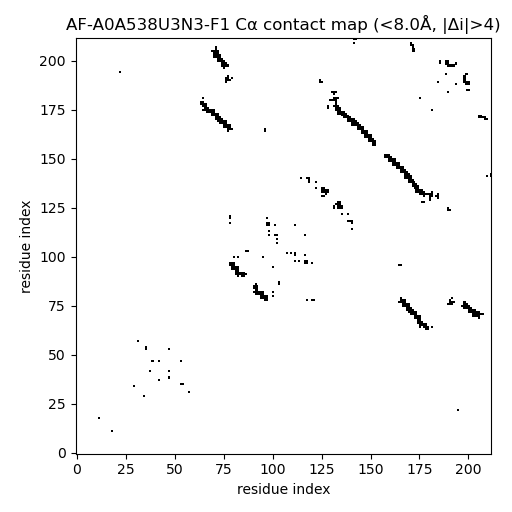25 C C . GLY A 1 199 ? 4.004 4.852 -1.046 1.00 89.19 199 GLY A C 1
ATOM 1526 O O . GLY A 1 199 ? 3.352 4.748 -2.080 1.00 89.19 199 GLY A O 1
ATOM 1527 N N . ALA A 1 200 ? 5.337 4.841 -1.030 1.00 90.75 200 ALA A N 1
ATOM 1528 C CA . ALA A 1 200 ? 6.132 4.533 -2.210 1.00 90.75 200 ALA A CA 1
ATOM 1529 C C . ALA A 1 200 ? 5.964 3.049 -2.560 1.00 90.75 200 ALA A C 1
ATOM 1531 O O . ALA A 1 200 ? 6.286 2.185 -1.740 1.00 90.75 200 ALA A O 1
ATOM 1532 N N . LEU A 1 201 ? 5.448 2.768 -3.756 1.00 91.38 201 LEU A N 1
ATOM 1533 C CA . LEU A 1 201 ? 5.342 1.414 -4.282 1.00 91.38 201 LEU A CA 1
ATOM 1534 C C . LEU A 1 201 ? 6.494 1.175 -5.256 1.00 91.38 201 LEU A C 1
ATOM 1536 O O . LEU A 1 201 ? 6.620 1.869 -6.262 1.00 91.38 201 LEU A O 1
ATOM 1540 N N . ILE A 1 202 ? 7.348 0.212 -4.929 1.00 91.69 202 ILE A N 1
ATOM 1541 C CA . ILE A 1 202 ? 8.504 -0.174 -5.737 1.00 91.69 202 ILE A CA 1
ATOM 1542 C C . ILE A 1 202 ? 8.111 -1.408 -6.533 1.00 91.69 202 ILE A C 1
ATOM 1544 O O . ILE A 1 202 ? 7.703 -2.406 -5.946 1.00 91.69 202 ILE A O 1
ATOM 1548 N N . LEU A 1 203 ? 8.240 -1.344 -7.855 1.00 92.31 203 LEU A N 1
ATOM 1549 C CA . LEU A 1 203 ? 7.979 -2.481 -8.731 1.00 92.31 203 LEU A CA 1
ATOM 1550 C C . LEU A 1 203 ? 9.222 -3.362 -8.842 1.00 92.31 203 LEU A C 1
ATOM 1552 O O . LEU A 1 203 ? 10.324 -2.873 -9.090 1.00 92.31 203 LEU A O 1
ATOM 1556 N N . VAL A 1 204 ? 9.020 -4.664 -8.686 1.00 91.19 204 VAL A N 1
ATOM 1557 C CA . VAL A 1 204 ? 10.051 -5.704 -8.765 1.00 91.19 204 VAL A CA 1
ATOM 1558 C C . VAL A 1 204 ? 9.566 -6.831 -9.686 1.00 91.19 204 VAL A C 1
ATOM 1560 O O . VAL A 1 204 ? 8.385 -6.863 -10.048 1.00 91.19 204 VAL A O 1
ATOM 1563 N N . PRO A 1 205 ? 10.438 -7.756 -10.121 1.00 90.62 205 PRO A N 1
ATOM 1564 C CA . PRO A 1 205 ? 9.989 -8.935 -10.852 1.00 90.62 205 PRO A CA 1
ATOM 1565 C C . PRO A 1 205 ? 8.909 -9.709 -10.066 1.00 90.62 205 PRO A C 1
ATOM 1567 O O . PRO A 1 205 ? 8.955 -9.742 -8.832 1.00 90.62 205 PRO A O 1
ATOM 1570 N N . PRO A 1 206 ? 7.921 -10.320 -10.738 1.00 90.31 206 PRO A N 1
ATOM 1571 C CA . PRO A 1 206 ? 6.891 -11.103 -10.060 1.00 90.31 206 PRO A CA 1
ATOM 1572 C C . PRO A 1 206 ? 7.498 -12.306 -9.329 1.00 90.31 206 PRO A C 1
ATOM 1574 O O . PRO A 1 206 ? 8.494 -12.876 -9.771 1.00 90.31 206 PRO A O 1
ATOM 1577 N N . GLY A 1 207 ? 6.904 -12.691 -8.202 1.00 84.62 207 GLY A N 1
ATOM 1578 C CA . GLY A 1 207 ? 7.398 -13.774 -7.348 1.00 84.62 207 GLY A CA 1
ATOM 1579 C C . GLY A 1 207 ? 8.611 -13.400 -6.491 1.00 84.62 207 GLY A C 1
ATOM 1580 O O . GLY A 1 207 ? 9.059 -14.219 -5.684 1.00 84.62 207 GLY A O 1
ATOM 1581 N N . THR A 1 208 ? 9.123 -12.169 -6.605 1.00 77.56 208 THR A N 1
ATOM 1582 C CA . THR A 1 208 ? 10.218 -11.697 -5.751 1.00 77.56 208 THR A CA 1
ATOM 1583 C C . THR A 1 208 ? 9.762 -11.685 -4.295 1.00 77.56 208 THR A C 1
ATOM 1585 O O . THR A 1 208 ? 8.753 -11.081 -3.939 1.00 77.56 208 THR A O 1
ATOM 1588 N N . THR A 1 209 ? 10.518 -12.371 -3.445 1.00 71.81 209 THR A N 1
ATOM 1589 C CA . THR A 1 209 ? 10.319 -12.393 -1.997 1.00 71.81 209 THR A CA 1
ATOM 1590 C C . THR A 1 209 ? 11.578 -11.841 -1.350 1.00 71.81 209 THR A C 1
ATOM 1592 O O . THR A 1 209 ? 12.650 -12.415 -1.534 1.00 71.81 209 THR A O 1
ATOM 1595 N N . HIS A 1 210 ? 11.473 -10.746 -0.598 1.00 64.19 210 HIS A N 1
ATOM 1596 C CA . HIS A 1 210 ? 12.639 -10.204 0.094 1.00 64.19 210 HIS A CA 1
ATOM 1597 C C . HIS A 1 210 ? 12.792 -10.876 1.460 1.00 64.19 210 HIS A C 1
ATOM 1599 O O . HIS A 1 210 ? 11.823 -11.014 2.218 1.00 64.19 210 HIS A O 1
ATOM 1605 N N . ALA A 1 211 ? 14.019 -11.309 1.761 1.00 52.38 211 ALA A N 1
ATOM 1606 C CA . ALA A 1 211 ? 14.422 -11.632 3.123 1.00 52.38 211 ALA A CA 1
ATOM 1607 C C . ALA A 1 211 ? 14.469 -10.321 3.922 1.00 52.38 211 ALA A C 1
ATOM 1609 O O . ALA A 1 211 ? 14.993 -9.316 3.437 1.00 52.38 211 ALA A O 1
ATOM 1610 N N . VAL A 1 212 ? 13.831 -10.326 5.089 1.00 45.06 212 VAL A N 1
ATOM 1611 C CA . VAL A 1 212 ? 13.626 -9.152 5.950 1.00 45.06 212 VAL A CA 1
ATOM 1612 C C . VAL A 1 212 ? 14.720 -9.073 6.992 1.00 45.06 212 VAL A C 1
ATOM 1614 O O . VAL A 1 212 ? 15.044 -10.142 7.553 1.00 45.06 212 VAL A O 1
#

Nearest PDB structures (foldseek):
  2y9h-assembly2_C  TM=7.966E-01  e=2.747E-08  Thermus thermophilus HB8
  5cd4-assembly1_A  TM=7.025E-01  e=1.188E-07  Escherichia coli K-12
  8zp7-assembly1_D  TM=6.904E-01  e=3.154E-07  Candidatus Cloacimonetes bacterium ADurb.Bin088
  4tvx-assembly1_M  TM=6.937E-01  e=6.971E-07  Escherichia coli K-12
  4dzd-assembly1_A  TM=6.773E-01  e=2.222E-06  Escherichia coli K-12